Protein AF-A0A5C9F0E6-F1 (afdb_monomer)

pLDDT: mean 89.7, std 7.22, range [56.94,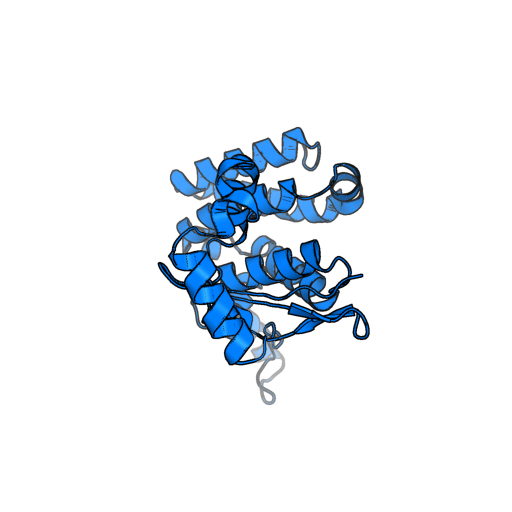 97.88]

Mean predicted aligned error: 5.98 Å

Solvent-accessible surface area (backbone atoms only — not comparable to full-atom values): 13551 Å² total; per-residue (Å²): 130,75,57,81,82,89,82,79,84,55,90,97,57,79,87,69,70,38,76,38,79,90,77,51,32,66,39,78,54,54,70,70,54,42,54,53,52,42,54,33,54,77,70,49,74,38,63,87,79,54,80,63,59,60,81,79,34,48,69,63,44,54,50,49,48,58,56,43,66,55,57,50,75,82,55,75,74,59,74,80,82,78,84,74,78,92,69,79,67,97,83,64,51,80,76,50,49,58,56,45,43,74,77,64,64,61,40,51,29,48,42,51,32,45,70,73,34,70,60,35,64,60,56,46,50,16,51,45,33,50,19,45,51,49,17,71,74,64,72,70,39,59,68,28,42,52,50,26,52,49,52,53,52,17,54,42,44,43,49,67,70,57,47,68,75,36,41,68,59,55,27,52,48,34,56,46,49,52,56,58,56,67,74,52,53,72,66,58,53,65,75,44,31,72,72,45,52,47,46,52,58,44,37,51,51,42,49,68,61,72,48,66,67,27,23,55,33,32,51,50,41,49,51,53,38,42,77,69,67,44,46,83,132

Radius of gyration: 21.9 Å; Cα contacts (8 Å, |Δi|>4): 218; chains: 1; bounding box: 54×45×59 Å

Foldseek 3Di:
DQDDDDDDADPLFDADWDQDPVVSYTDHDDPVVRVVVSVCVSVCVCVVVDDPCCVVCVPVVVLVCLLQVLADPVCSPDDQFDQDPDDDDPPDDPVVVVVCCVVVPDQLLRSLQCVRVVNDLSSLVNLLSSLLVCCLVVVPPVVSVVSNLSSLVSLLRQDLVNCLVCVVSLLSVLSNCLSSCVSDDLVVLVVPLVSCVSVVNSLVSQCVSPDPSSVVSSVVSVVSCVVSVSDDD

Secondary structure (DSSP, 8-state):
--B-----PPTT-----EEETTTTEEEPPPHHHHHHHHHHHHTTTTTTTS--HHHH-HHHHHHHHHHTTT--GGGGGPPPPPPPPP---TT--HHHHHHHHHHH---HHHIIIIIITTT-HHHHHHHHHHHHHHHHHHS--HHHHHHHHHHHHHHHT--HHHHHH-HHHHHHHHHHHHHHHHTS-HHHHHHTHHHHHHHHHHHHHHHHS--HHHHHHHHHHHHHHHHTT-S--

Structure (mmCIF, N/CA/C/O backbone):
data_AF-A0A5C9F0E6-F1
#
_entry.id   AF-A0A5C9F0E6-F1
#
loop_
_atom_site.group_PDB
_atom_site.id
_atom_site.type_symbol
_atom_site.label_atom_id
_atom_site.label_alt_id
_atom_site.label_comp_id
_atom_site.label_asym_id
_atom_site.label_entity_id
_atom_site.label_seq_id
_atom_site.pdbx_PDB_ins_code
_atom_site.Cartn_x
_atom_site.Cartn_y
_atom_site.Cartn_z
_atom_site.occupancy
_atom_site.B_iso_or_equiv
_atom_site.auth_seq_id
_atom_site.auth_comp_id
_atom_site.auth_asym_id
_atom_site.auth_atom_id
_atom_site.pdbx_PDB_model_num
ATOM 1 N N . MET A 1 1 ? -0.972 -10.963 22.713 1.00 56.94 1 MET A N 1
ATOM 2 C CA . MET A 1 1 ? -1.185 -9.970 21.637 1.00 56.94 1 MET A CA 1
ATOM 3 C C . MET A 1 1 ? -2.678 -9.978 21.403 1.00 56.94 1 MET A C 1
ATOM 5 O O . MET A 1 1 ? -3.195 -11.070 21.240 1.00 56.94 1 MET A O 1
ATOM 9 N N . ILE A 1 2 ? -3.358 -8.838 21.518 1.00 60.22 2 ILE A N 1
ATOM 10 C CA . ILE A 1 2 ? -4.811 -8.785 21.315 1.00 60.22 2 ILE A CA 1
ATOM 11 C C . ILE A 1 2 ? -5.064 -8.820 19.809 1.00 60.22 2 ILE A C 1
ATOM 13 O O . ILE A 1 2 ? -4.490 -8.005 19.083 1.00 60.22 2 ILE A O 1
ATOM 17 N N . GLU A 1 3 ? -5.872 -9.771 19.346 1.00 74.25 3 GLU A N 1
ATOM 18 C CA . GLU A 1 3 ? -6.297 -9.826 17.948 1.00 74.25 3 GLU A CA 1
ATOM 19 C C . GLU A 1 3 ? -7.220 -8.637 17.656 1.00 74.25 3 GLU A C 1
ATOM 21 O O . GLU A 1 3 ? -8.234 -8.425 18.323 1.00 74.25 3 GLU A O 1
ATOM 26 N N . GLY A 1 4 ? -6.814 -7.807 16.694 1.00 82.69 4 GLY A N 1
ATOM 27 C CA . GLY A 1 4 ? -7.622 -6.695 16.206 1.00 82.69 4 GLY A CA 1
ATOM 28 C C . GLY A 1 4 ? -8.661 -7.152 15.183 1.00 82.69 4 GLY A C 1
ATOM 29 O O . GLY A 1 4 ? -8.688 -8.307 14.767 1.00 82.69 4 GLY A O 1
ATOM 30 N N . PHE A 1 5 ? -9.487 -6.217 14.726 1.00 84.62 5 PHE A N 1
ATOM 31 C CA . PHE A 1 5 ? -10.424 -6.444 13.630 1.00 84.62 5 PHE A CA 1
ATOM 32 C C . PHE A 1 5 ? -10.314 -5.319 12.605 1.00 84.62 5 PHE A C 1
ATOM 34 O O . PHE A 1 5 ? -9.996 -4.175 12.935 1.00 84.62 5 PHE A O 1
ATOM 41 N N . TRP A 1 6 ? -10.587 -5.657 11.350 1.00 86.12 6 TRP A N 1
ATOM 42 C CA . TRP A 1 6 ? -10.750 -4.680 10.285 1.00 86.12 6 TRP A CA 1
ATOM 43 C C . TRP A 1 6 ? -12.203 -4.235 10.240 1.00 86.12 6 TRP A C 1
ATOM 45 O O . TRP A 1 6 ? -13.112 -5.055 10.361 1.00 86.12 6 TRP A O 1
ATOM 55 N N . CYS A 1 7 ? -12.431 -2.942 10.053 1.00 88.62 7 CYS A N 1
ATOM 56 C CA . CYS A 1 7 ? -13.774 -2.408 9.909 1.00 88.62 7 CYS A CA 1
ATOM 57 C C . CYS A 1 7 ? -13.807 -1.266 8.901 1.00 88.62 7 CYS A C 1
ATOM 59 O O . CYS A 1 7 ? -12.877 -0.462 8.821 1.00 88.62 7 CYS A O 1
ATOM 61 N N . TYR A 1 8 ? -14.922 -1.173 8.183 1.00 88.69 8 TYR A N 1
ATOM 62 C CA . TYR A 1 8 ? -15.257 -0.040 7.337 1.00 88.69 8 TYR A CA 1
ATOM 63 C C . TYR A 1 8 ? -16.505 0.633 7.909 1.00 88.69 8 TYR A C 1
ATOM 65 O O . TYR A 1 8 ? -17.573 0.027 7.959 1.00 88.69 8 TYR A O 1
ATOM 73 N N . LEU A 1 9 ? -16.365 1.870 8.388 1.00 87.81 9 LEU A N 1
ATOM 74 C CA . LEU A 1 9 ? -17.465 2.614 8.998 1.00 87.81 9 LEU A CA 1
ATOM 75 C C . LEU A 1 9 ? -18.108 3.537 7.959 1.00 87.81 9 LEU A C 1
ATOM 77 O O . LEU A 1 9 ? -17.471 4.472 7.473 1.00 87.81 9 LEU A O 1
ATOM 81 N N . LYS A 1 10 ? -19.382 3.298 7.639 1.00 88.50 10 LYS A N 1
ATOM 82 C CA . LYS A 1 10 ? -20.164 4.167 6.747 1.00 88.50 10 LYS A CA 1
ATOM 83 C C . LYS A 1 10 ? -20.576 5.453 7.478 1.00 88.50 10 LYS A C 1
ATOM 85 O O . LYS A 1 10 ? -20.729 5.429 8.706 1.00 88.50 10 LYS A O 1
ATOM 90 N N . PRO A 1 11 ? -20.801 6.572 6.767 1.00 86.69 11 PRO A N 1
ATOM 91 C CA . PRO A 1 11 ? -21.350 7.778 7.380 1.00 86.69 11 PRO A CA 1
ATOM 92 C C . PRO A 1 11 ? -22.630 7.470 8.167 1.00 86.69 11 PRO A C 1
ATOM 94 O O . PRO A 1 11 ? -23.481 6.718 7.696 1.00 86.69 11 PRO A O 1
ATOM 97 N N . SER A 1 12 ? -22.749 8.038 9.369 1.00 86.06 12 SER A N 1
ATOM 98 C CA . SER A 1 12 ? -23.892 7.836 10.275 1.00 86.06 12 SER A CA 1
ATOM 99 C C . SER A 1 12 ? -24.165 6.380 10.688 1.00 86.06 12 SER A C 1
ATOM 101 O O . SER A 1 12 ? -25.263 6.070 11.144 1.00 86.06 12 SER A O 1
ATOM 103 N N . SER A 1 13 ? -23.178 5.491 10.562 1.00 90.12 13 SER A N 1
ATOM 104 C CA . SER A 1 13 ? -23.230 4.138 11.123 1.00 90.12 13 SER A CA 1
ATOM 105 C C . SER A 1 13 ? -22.381 4.035 12.389 1.00 90.12 13 SER A C 1
ATOM 107 O O . SER A 1 13 ? -21.529 4.887 12.656 1.00 90.12 13 SER A O 1
ATOM 109 N N . VAL A 1 14 ? -22.623 2.991 13.178 1.00 91.81 14 VAL A N 1
ATOM 110 C CA . VAL A 1 14 ? -21.857 2.664 14.382 1.00 91.81 14 VAL A CA 1
ATOM 111 C C . VAL A 1 14 ? -21.461 1.197 14.292 1.00 91.81 14 VAL A C 1
ATOM 113 O O . VAL A 1 14 ? -22.267 0.367 13.888 1.00 91.81 14 VAL A O 1
ATOM 116 N N . ILE A 1 15 ? -20.219 0.889 14.659 1.00 93.06 15 ILE A N 1
ATOM 117 C CA . ILE A 1 15 ? -19.741 -0.485 14.815 1.00 93.06 15 ILE A CA 1
ATOM 118 C C . ILE A 1 15 ? -19.441 -0.680 16.292 1.00 93.06 15 ILE A C 1
ATOM 120 O O . ILE A 1 15 ? -18.619 0.037 16.864 1.00 93.06 15 ILE A O 1
ATOM 124 N N . ILE A 1 16 ? -20.117 -1.650 16.897 1.00 93.69 16 ILE A N 1
ATOM 125 C CA . ILE A 1 16 ? -19.920 -2.029 18.291 1.00 93.69 16 ILE A CA 1
ATOM 126 C C . ILE A 1 16 ? -19.183 -3.364 18.316 1.00 93.69 16 ILE A C 1
ATOM 128 O O . ILE A 1 16 ? -19.545 -4.297 17.607 1.00 93.69 16 ILE A O 1
ATOM 132 N N . LYS A 1 17 ? -18.136 -3.450 19.135 1.00 94.31 17 LYS A N 1
ATOM 133 C CA . LYS A 1 17 ? -17.427 -4.694 19.443 1.00 94.31 17 LYS A CA 1
ATOM 134 C C . LYS A 1 17 ? -17.274 -4.804 20.948 1.00 94.31 17 LYS A C 1
ATOM 136 O O . LYS A 1 17 ? -16.995 -3.806 21.613 1.00 94.31 17 LYS A O 1
ATOM 141 N N . VAL A 1 18 ? -17.436 -6.013 21.466 1.00 93.75 18 VAL A N 1
ATOM 142 C CA . VAL A 1 18 ? -17.250 -6.317 22.886 1.00 93.75 18 VAL A CA 1
ATOM 143 C C . VAL A 1 18 ? -15.946 -7.080 23.030 1.00 93.75 18 VAL A C 1
ATOM 145 O O . VAL A 1 18 ? -15.667 -7.990 22.254 1.00 93.75 18 VAL A O 1
ATOM 148 N N . TYR A 1 19 ? -15.114 -6.688 23.989 1.00 93.25 19 TYR A N 1
ATOM 149 C CA . TYR A 1 19 ? -13.913 -7.450 24.299 1.00 93.25 19 TYR A CA 1
ATOM 150 C C . TYR A 1 19 ? -14.295 -8.639 25.183 1.00 93.25 19 TYR A C 1
ATOM 152 O O . TYR A 1 19 ? -14.869 -8.445 26.253 1.00 93.25 19 TYR A O 1
ATOM 160 N N . ASN A 1 20 ? -14.013 -9.856 24.720 1.00 93.44 20 ASN A N 1
ATOM 161 C CA . ASN A 1 20 ? -14.166 -11.066 25.516 1.00 93.44 20 ASN A CA 1
ATOM 162 C C . ASN A 1 20 ? -12.861 -11.318 26.282 1.00 93.44 20 ASN A C 1
ATOM 164 O O . ASN A 1 20 ? -11.839 -11.647 25.675 1.00 93.44 20 ASN A O 1
ATOM 168 N N . ASP A 1 21 ? -12.905 -11.166 27.606 1.00 92.25 21 ASP A N 1
ATOM 169 C CA . ASP A 1 21 ? -11.740 -11.347 28.472 1.00 92.25 21 ASP A CA 1
ATOM 170 C C . ASP A 1 21 ? -11.225 -12.792 28.489 1.00 92.25 21 ASP A C 1
ATOM 172 O O . ASP A 1 21 ? -10.014 -12.984 28.559 1.00 92.25 21 ASP A O 1
ATOM 176 N N . GLU A 1 22 ? -12.102 -13.795 28.380 1.00 93.38 22 GLU A N 1
ATOM 177 C CA . GLU A 1 22 ? -11.720 -15.214 28.402 1.00 93.38 22 GLU A CA 1
ATOM 178 C C . GLU A 1 22 ? -11.033 -15.636 27.099 1.00 93.38 22 GLU A C 1
ATOM 180 O O . GLU A 1 22 ? -10.027 -16.344 27.111 1.00 93.38 22 GLU A O 1
ATOM 185 N N . GLU A 1 23 ? -11.557 -15.174 25.962 1.00 90.62 23 GLU A N 1
ATOM 186 C CA . GLU A 1 23 ? -11.017 -15.494 24.635 1.00 90.62 23 GLU A CA 1
ATOM 187 C C . GLU A 1 23 ? -9.919 -14.518 24.176 1.00 90.62 23 GLU A C 1
ATOM 189 O O . GLU A 1 23 ? -9.306 -14.729 23.130 1.00 90.62 23 GLU A O 1
ATOM 194 N N . HIS A 1 24 ? -9.681 -13.441 24.933 1.00 89.38 24 HIS A N 1
ATOM 195 C CA . HIS A 1 24 ? -8.737 -12.364 24.618 1.00 89.38 24 HIS A CA 1
ATOM 196 C C . HIS A 1 24 ? -8.897 -11.767 23.204 1.00 89.38 24 HIS A C 1
ATOM 198 O O . HIS A 1 24 ? -7.912 -11.411 22.545 1.00 89.38 24 HIS A O 1
ATOM 204 N N . LYS A 1 25 ? -10.143 -11.635 22.731 1.00 91.31 25 LYS A N 1
ATOM 205 C CA . LYS A 1 25 ? -10.467 -11.125 21.389 1.00 91.31 25 LYS A CA 1
ATOM 206 C C . LYS A 1 25 ? -11.717 -10.250 21.389 1.00 91.31 25 LYS A C 1
ATOM 208 O O . LYS A 1 25 ? -12.567 -10.344 22.272 1.00 91.31 25 LYS A O 1
ATOM 213 N N . PHE A 1 26 ? -11.845 -9.415 20.363 1.00 91.50 26 PHE A N 1
ATOM 214 C CA . PHE A 1 26 ? -13.078 -8.676 20.107 1.00 91.50 26 PHE A CA 1
ATOM 215 C C . PHE A 1 26 ? -14.110 -9.571 19.418 1.00 91.50 26 PHE A C 1
ATOM 217 O O . PHE A 1 26 ? -13.818 -10.181 18.391 1.00 91.50 26 PHE A O 1
ATOM 224 N N . ILE A 1 27 ? -15.324 -9.608 19.961 1.00 93.75 27 ILE A N 1
ATOM 225 C CA . ILE A 1 27 ? -16.467 -10.347 19.422 1.00 93.75 27 ILE A CA 1
ATOM 226 C C . ILE A 1 27 ? -17.606 -9.397 19.051 1.00 93.75 27 ILE A C 1
ATOM 228 O O . ILE A 1 27 ? -17.643 -8.235 19.478 1.00 93.75 27 ILE A O 1
ATOM 232 N N . ASP A 1 28 ? -18.529 -9.897 18.233 1.00 95.00 28 ASP A N 1
ATOM 233 C CA . ASP A 1 28 ? -19.778 -9.197 17.962 1.00 95.00 28 ASP A CA 1
ATOM 234 C C . ASP A 1 28 ? -20.650 -9.140 19.229 1.00 95.00 28 ASP A C 1
ATOM 236 O O . ASP A 1 28 ? -20.710 -10.118 19.982 1.00 95.00 28 ASP A O 1
ATOM 240 N N . PRO A 1 29 ? -21.293 -7.994 19.507 1.00 95.75 29 PRO A N 1
ATOM 241 C CA . PRO A 1 29 ? -22.221 -7.854 20.624 1.00 95.75 29 PRO A CA 1
ATOM 242 C C . PRO A 1 29 ? -23.470 -8.727 20.437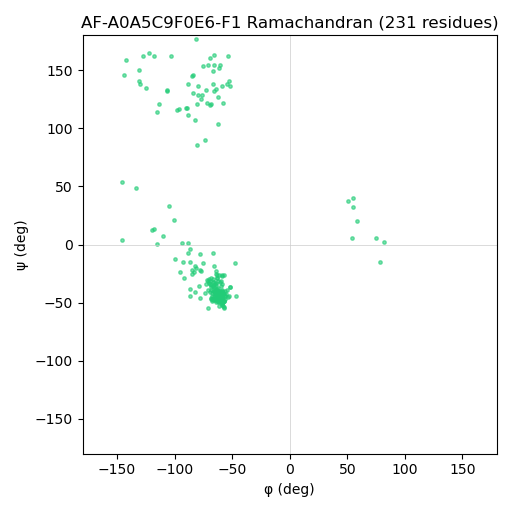 1.00 95.75 29 PRO A C 1
ATOM 244 O O . PRO A 1 29 ? -23.823 -9.128 19.330 1.00 95.75 29 PRO A O 1
ATOM 247 N N . THR A 1 30 ? -24.206 -8.957 21.527 1.00 96.81 30 THR A N 1
ATOM 248 C CA . THR A 1 30 ? -25.590 -9.437 21.410 1.00 96.81 30 THR A CA 1
ATOM 249 C C . THR A 1 30 ? -26.466 -8.362 20.746 1.00 96.81 30 THR A C 1
ATOM 251 O O . THR A 1 30 ? -26.164 -7.175 20.899 1.00 96.81 30 THR A O 1
ATOM 254 N N . PRO A 1 31 ? -27.582 -8.720 20.079 1.00 96.75 31 PRO A N 1
ATOM 255 C CA . PRO A 1 31 ? -28.454 -7.736 19.426 1.00 96.75 31 PRO A CA 1
ATOM 256 C C . PRO A 1 31 ? -28.940 -6.616 20.362 1.00 96.75 31 PRO A C 1
ATOM 258 O O . PRO A 1 31 ? -28.953 -5.448 19.988 1.00 96.75 31 PRO A O 1
ATOM 261 N N . GLU A 1 32 ? -29.272 -6.956 21.612 1.00 96.94 32 GLU A N 1
ATOM 262 C CA . GLU A 1 32 ? -29.686 -5.989 22.640 1.00 96.94 32 GLU A CA 1
ATOM 263 C C . GLU A 1 32 ? -28.557 -5.010 23.011 1.00 96.94 32 GLU A C 1
ATOM 265 O O . GLU A 1 32 ? -28.776 -3.801 23.154 1.00 96.94 32 GLU A O 1
ATOM 270 N N . THR A 1 33 ? -27.329 -5.524 23.127 1.00 95.62 33 THR A N 1
ATOM 271 C CA . THR A 1 33 ? -26.130 -4.719 23.393 1.00 95.62 33 THR A CA 1
ATOM 272 C C . THR A 1 33 ? -25.853 -3.782 22.218 1.00 95.62 33 THR A C 1
ATOM 274 O O . THR A 1 33 ? -25.643 -2.585 22.416 1.00 95.62 33 THR A O 1
ATOM 277 N N . GLU A 1 34 ? -25.888 -4.303 20.991 1.00 96.12 34 GLU A N 1
ATOM 278 C CA . GLU A 1 34 ? -25.679 -3.522 19.773 1.00 96.12 34 GLU A CA 1
ATOM 279 C C . GLU A 1 34 ? -26.688 -2.376 19.656 1.00 96.12 34 GLU A C 1
ATOM 281 O O . GLU A 1 34 ? -26.292 -1.224 19.465 1.00 96.12 34 GLU A O 1
ATOM 286 N N . GLU A 1 35 ? -27.981 -2.667 19.837 1.00 95.81 35 GLU A N 1
ATOM 287 C CA . GLU A 1 35 ? -29.053 -1.673 19.771 1.00 95.81 35 GLU A CA 1
ATOM 288 C C . GLU A 1 35 ? -28.860 -0.569 20.820 1.00 95.81 35 GLU A C 1
ATOM 290 O O . GLU A 1 35 ? -28.927 0.625 20.502 1.00 95.81 35 GLU A O 1
ATOM 295 N N . THR A 1 36 ? -28.581 -0.958 22.067 1.00 95.56 36 THR A N 1
ATOM 296 C CA . THR A 1 36 ? -28.394 -0.026 23.184 1.00 95.56 36 THR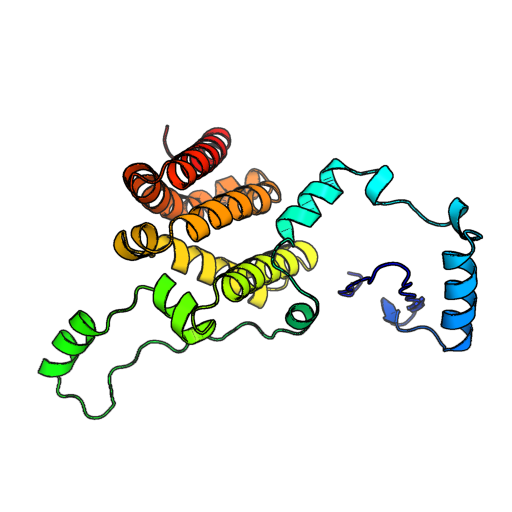 A CA 1
ATOM 297 C C . THR A 1 36 ? -27.218 0.913 22.928 1.00 95.56 36 THR A C 1
ATOM 299 O O . THR A 1 36 ? -27.380 2.138 22.957 1.00 95.56 36 THR A O 1
ATOM 302 N N . TYR A 1 37 ? -26.039 0.370 22.616 1.00 94.50 37 TYR A N 1
ATOM 303 C CA . TYR A 1 37 ? -24.844 1.188 22.402 1.00 94.50 37 TYR A CA 1
ATOM 304 C C . TYR A 1 37 ? -24.905 2.007 21.113 1.00 94.50 37 TYR A C 1
ATOM 306 O O . TYR A 1 37 ? -24.390 3.124 21.085 1.00 94.50 37 TYR A O 1
ATOM 314 N N . THR A 1 38 ? -25.604 1.531 20.082 1.00 94.25 38 THR A N 1
ATOM 315 C CA . THR A 1 38 ? -25.851 2.317 18.866 1.00 94.25 38 THR A CA 1
ATOM 316 C C . THR A 1 38 ? -26.680 3.558 19.175 1.00 94.25 38 THR A C 1
ATOM 318 O O . THR A 1 38 ? -26.288 4.667 18.807 1.00 94.25 38 THR A O 1
ATOM 321 N N . LYS A 1 39 ? -27.782 3.414 19.926 1.00 94.38 39 LYS A N 1
ATOM 322 C CA . LYS A 1 39 ? -28.596 4.559 20.370 1.00 94.38 39 LYS A CA 1
ATOM 323 C C . LYS A 1 39 ? -27.773 5.536 21.208 1.00 94.38 39 LYS A C 1
ATOM 325 O O . LYS A 1 39 ? -27.851 6.748 20.996 1.00 94.38 39 LYS A O 1
ATOM 330 N N . MET A 1 40 ? -26.955 5.037 22.135 1.00 94.00 40 MET A N 1
ATOM 331 C CA . MET A 1 40 ? -26.113 5.887 22.984 1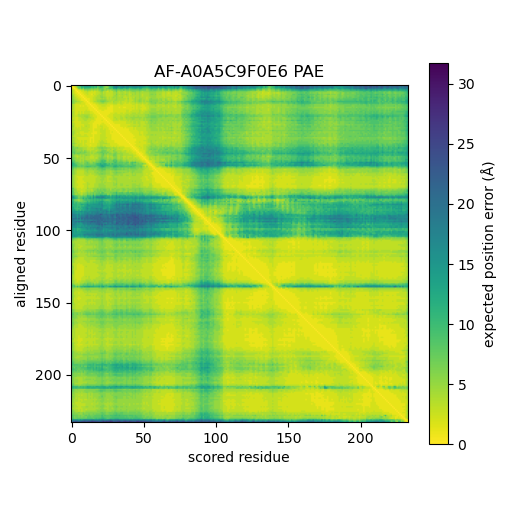.00 94.00 40 MET A CA 1
ATOM 332 C C . MET A 1 40 ? -25.023 6.628 22.194 1.00 94.00 40 MET A C 1
ATOM 334 O O . MET A 1 40 ? -24.770 7.805 22.458 1.00 94.00 40 MET A O 1
ATOM 338 N N . ALA A 1 41 ? -24.389 5.971 21.221 1.00 91.19 41 ALA A N 1
ATOM 339 C CA . ALA A 1 41 ? -23.376 6.583 20.368 1.00 91.19 41 ALA A CA 1
ATOM 340 C C . ALA A 1 41 ? -23.985 7.661 19.456 1.00 91.19 41 ALA A C 1
ATOM 342 O O . ALA A 1 41 ? -23.491 8.787 19.427 1.00 91.19 41 ALA A O 1
ATOM 343 N N . LEU A 1 42 ? -25.096 7.355 18.775 1.00 90.25 42 LEU A N 1
ATOM 344 C CA . LEU A 1 42 ? -25.756 8.281 17.844 1.00 90.25 42 LEU A CA 1
ATOM 345 C C . LEU A 1 42 ? -26.410 9.484 18.539 1.00 90.25 42 LEU A C 1
ATOM 347 O O . LEU A 1 42 ? -26.454 10.571 17.971 1.00 90.25 42 LEU A O 1
ATOM 351 N N . SER A 1 43 ? -26.891 9.316 19.773 1.00 92.94 43 SER A N 1
ATOM 352 C CA . SER A 1 43 ? -27.442 10.417 20.583 1.00 92.94 43 SER A CA 1
ATOM 353 C C . SER A 1 43 ? -26.374 11.315 21.219 1.00 92.94 43 SER A C 1
ATOM 355 O O . SER A 1 43 ? -26.708 12.335 21.819 1.00 92.94 43 SER A O 1
ATOM 357 N N . GLY A 1 44 ? -25.091 10.946 21.133 1.00 89.38 44 GLY A N 1
ATOM 358 C CA . GLY A 1 44 ? -23.997 11.663 21.789 1.00 89.38 44 GLY A CA 1
ATOM 359 C C . GLY A 1 44 ? -23.908 11.431 23.303 1.00 89.38 44 GLY A C 1
ATOM 360 O O . GLY A 1 44 ? -23.054 12.028 23.964 1.00 89.38 44 GLY A O 1
ATOM 361 N N . ALA A 1 45 ? -24.730 10.538 23.869 1.00 92.31 45 ALA A N 1
ATOM 362 C CA . ALA A 1 45 ? -24.682 10.180 25.288 1.00 92.31 45 ALA A CA 1
ATOM 363 C C . ALA A 1 45 ? -23.306 9.619 25.699 1.00 92.31 45 ALA A C 1
ATOM 365 O O . ALA A 1 45 ? -22.886 9.765 26.846 1.00 92.31 45 ALA A O 1
ATOM 366 N N . MET A 1 46 ? -22.564 9.037 24.750 1.00 90.00 46 MET A N 1
ATOM 367 C CA . MET A 1 46 ? -21.216 8.510 24.975 1.00 90.00 46 MET A CA 1
ATOM 368 C C . MET A 1 46 ? -20.084 9.530 24.766 1.00 90.00 46 MET A C 1
ATOM 370 O O . MET A 1 46 ? -18.926 9.172 24.955 1.00 90.00 46 MET A O 1
ATOM 374 N N . ASN A 1 47 ? -20.353 10.798 24.430 1.00 87.00 47 ASN A N 1
ATOM 375 C CA . ASN A 1 47 ? -19.305 11.767 24.054 1.00 87.00 47 ASN A CA 1
ATOM 376 C C . ASN A 1 47 ? -18.213 11.975 25.118 1.00 87.00 47 ASN A C 1
ATOM 378 O O . ASN A 1 47 ? -17.091 12.345 24.783 1.00 87.00 47 ASN A O 1
ATOM 382 N N . ARG A 1 48 ? -18.524 11.740 26.400 1.00 85.62 48 ARG A N 1
ATOM 383 C CA . ARG A 1 48 ? -17.544 11.809 27.501 1.00 85.62 48 ARG A CA 1
ATOM 384 C C . ARG A 1 48 ? -16.744 10.518 27.700 1.00 85.62 48 ARG A C 1
ATOM 386 O O . ARG A 1 48 ? -15.676 10.571 28.297 1.00 85.62 48 ARG A O 1
ATOM 393 N N . ALA A 1 49 ? -17.263 9.386 27.229 1.00 87.69 49 ALA A N 1
ATOM 394 C CA . ALA A 1 49 ? -16.631 8.071 27.328 1.00 87.69 49 ALA A CA 1
ATOM 395 C C . ALA A 1 49 ? -15.835 7.701 26.063 1.00 87.69 49 ALA A C 1
ATOM 397 O O . ALA A 1 49 ? -14.912 6.895 26.130 1.00 87.69 49 ALA A O 1
ATOM 398 N N . LEU A 1 50 ? -16.175 8.292 24.913 1.00 86.38 50 LEU A N 1
ATOM 399 C CA . LEU A 1 50 ? -15.493 8.055 23.644 1.00 86.38 50 LEU A CA 1
ATOM 400 C C . LEU A 1 50 ? -14.240 8.922 23.498 1.00 86.38 50 LEU A C 1
ATOM 402 O O . LEU A 1 50 ? -14.186 10.080 23.912 1.00 86.38 50 LEU A O 1
ATOM 406 N N . ILE A 1 51 ? -13.230 8.362 22.835 1.00 86.00 51 ILE A N 1
ATOM 407 C CA . ILE A 1 51 ? -12.010 9.078 22.469 1.00 86.00 51 ILE A CA 1
ATOM 408 C C . ILE A 1 51 ? -12.137 9.532 21.015 1.00 86.00 51 ILE A C 1
ATOM 410 O O . ILE A 1 51 ? -12.168 8.716 20.097 1.00 86.00 51 ILE A O 1
ATOM 414 N N . ALA A 1 52 ? -12.166 10.847 20.794 1.00 84.88 52 ALA A N 1
ATOM 415 C CA . ALA A 1 52 ? -12.162 11.424 19.454 1.00 84.88 52 ALA A CA 1
ATOM 416 C C . ALA A 1 52 ? -10.768 11.301 18.807 1.00 84.88 52 ALA A C 1
ATOM 418 O O . ALA A 1 52 ? -9.921 12.186 18.953 1.00 84.88 52 ALA A O 1
ATOM 419 N N . VAL A 1 53 ? -10.530 10.197 18.093 1.00 80.38 53 VAL A N 1
ATOM 420 C CA . VAL A 1 53 ? -9.232 9.872 17.467 1.00 80.38 53 VAL A CA 1
ATOM 421 C C . VAL A 1 53 ? -8.773 10.973 16.501 1.00 80.38 53 VAL A C 1
ATOM 423 O O . VAL A 1 53 ? -7.659 11.478 16.635 1.00 80.38 53 VAL A O 1
ATOM 426 N N . MET A 1 54 ? -9.656 11.416 15.599 1.00 77.62 54 MET A N 1
ATOM 427 C CA . MET A 1 54 ? -9.320 12.406 14.563 1.00 77.62 54 MET A CA 1
ATOM 428 C C . MET A 1 54 ? -8.944 13.779 15.140 1.00 77.62 54 MET A C 1
ATOM 430 O O . MET A 1 54 ? -8.082 14.455 14.594 1.00 77.62 54 MET A O 1
ATOM 434 N N . GLN A 1 55 ? -9.571 14.193 16.247 1.00 78.06 55 GLN A N 1
ATOM 435 C CA . GLN A 1 55 ? -9.328 15.508 16.860 1.00 78.06 55 GLN A CA 1
ATOM 436 C C . GLN A 1 55 ? -8.047 15.535 17.690 1.00 78.06 55 GLN A C 1
ATOM 438 O O . GLN A 1 55 ? -7.354 16.546 17.738 1.00 78.06 55 GLN A O 1
ATOM 443 N N . ARG A 1 56 ? -7.735 14.427 18.368 1.00 77.75 56 ARG A N 1
ATOM 444 C CA . ARG A 1 56 ? -6.549 14.340 19.228 1.00 77.75 56 ARG A CA 1
ATOM 445 C C . ARG A 1 56 ? -5.278 14.044 18.446 1.00 77.75 56 ARG A C 1
ATOM 447 O O . ARG A 1 56 ? -4.192 14.271 18.968 1.00 77.75 56 ARG A O 1
ATOM 454 N N . ASN A 1 57 ? -5.404 13.511 17.231 1.00 85.94 57 ASN A N 1
ATOM 455 C CA . ASN A 1 57 ? -4.262 13.022 16.478 1.00 85.94 57 ASN A CA 1
ATOM 456 C C . ASN A 1 57 ? -4.407 13.240 14.969 1.00 85.94 57 ASN A C 1
ATOM 458 O O . ASN A 1 57 ? -4.301 12.308 14.167 1.00 85.94 57 ASN A O 1
ATOM 462 N N . THR A 1 58 ? -4.663 14.491 14.580 1.00 87.81 58 THR A N 1
ATOM 463 C CA . THR A 1 58 ? -4.900 14.887 13.185 1.00 87.81 58 THR A CA 1
ATOM 464 C C . THR A 1 58 ? -3.786 14.410 12.257 1.00 87.81 58 THR A C 1
ATOM 466 O O . THR A 1 58 ? -4.066 13.838 11.209 1.00 87.81 58 THR A O 1
ATOM 469 N N . THR A 1 59 ? -2.519 14.567 12.652 1.00 89.81 59 THR A N 1
ATOM 470 C CA . THR A 1 59 ? -1.373 14.152 11.830 1.00 89.81 59 THR A CA 1
ATOM 471 C C . THR A 1 59 ? -1.340 12.642 11.604 1.00 89.81 59 THR A C 1
ATOM 473 O O . THR A 1 59 ? -1.211 12.212 10.461 1.00 89.81 59 THR A O 1
ATOM 476 N N . GLN A 1 60 ? -1.504 11.825 12.652 1.00 88.88 60 GLN A N 1
ATOM 477 C CA . GLN A 1 60 ? -1.536 10.364 12.490 1.00 88.88 60 GLN A CA 1
ATOM 478 C C . GLN A 1 60 ? -2.770 9.904 11.714 1.00 88.88 60 GLN A C 1
ATOM 480 O O . GLN A 1 60 ? -2.695 8.943 10.958 1.00 88.88 60 GLN A O 1
ATOM 485 N N . SER A 1 61 ? -3.887 10.614 11.853 1.00 89.31 61 SER A N 1
ATOM 486 C CA . SER A 1 61 ? -5.115 10.320 11.117 1.00 89.31 61 SER A CA 1
ATOM 487 C C . SER A 1 61 ? -4.965 10.592 9.619 1.00 89.31 61 SER A C 1
ATOM 489 O O . SER A 1 61 ? -5.344 9.759 8.801 1.00 89.31 61 SER A O 1
ATOM 491 N N . LEU A 1 62 ? -4.355 11.723 9.250 1.00 91.56 62 LEU A N 1
ATOM 492 C CA . LEU A 1 62 ? -4.024 12.040 7.857 1.00 91.56 62 LEU A CA 1
ATOM 493 C C . LEU A 1 62 ? -3.015 11.042 7.285 1.00 91.56 62 LEU A C 1
ATOM 495 O O . LEU A 1 62 ? -3.146 10.614 6.142 1.00 91.56 62 LEU A O 1
ATOM 499 N N . HIS A 1 63 ? -2.028 10.646 8.085 1.00 92.50 63 HIS A N 1
ATOM 500 C CA . HIS A 1 63 ? -1.065 9.622 7.700 1.00 92.50 63 HIS A CA 1
ATOM 501 C C . HIS A 1 63 ? -1.753 8.275 7.433 1.00 92.50 63 HIS A C 1
ATOM 503 O O . HIS A 1 63 ? -1.568 7.678 6.375 1.00 92.50 63 HIS A O 1
ATOM 509 N N . TRP A 1 64 ? -2.637 7.840 8.335 1.00 92.88 64 TRP A N 1
ATOM 510 C CA . TRP A 1 64 ? -3.441 6.631 8.159 1.00 92.88 64 TRP A CA 1
ATOM 511 C C . TRP A 1 64 ? -4.323 6.690 6.909 1.00 92.88 64 TRP A C 1
ATOM 513 O O . TRP A 1 64 ? -4.385 5.723 6.149 1.00 92.88 64 TRP A O 1
ATOM 523 N N . GLN A 1 65 ? -4.961 7.835 6.651 1.00 93.56 65 GLN A N 1
ATOM 524 C CA . GLN A 1 65 ? -5.769 8.045 5.451 1.00 93.56 65 GLN A CA 1
ATOM 525 C C . GLN A 1 65 ? -4.945 7.852 4.173 1.00 93.56 65 GLN A C 1
ATOM 527 O O . GLN A 1 65 ? -5.429 7.252 3.217 1.00 93.56 65 GLN A O 1
ATOM 532 N N . LYS A 1 66 ? -3.695 8.322 4.149 1.00 95.50 66 LYS A N 1
ATOM 533 C CA . LYS A 1 66 ? -2.802 8.113 3.004 1.00 95.50 66 LYS A CA 1
ATOM 534 C C . LYS A 1 66 ? -2.330 6.666 2.880 1.00 95.50 66 LYS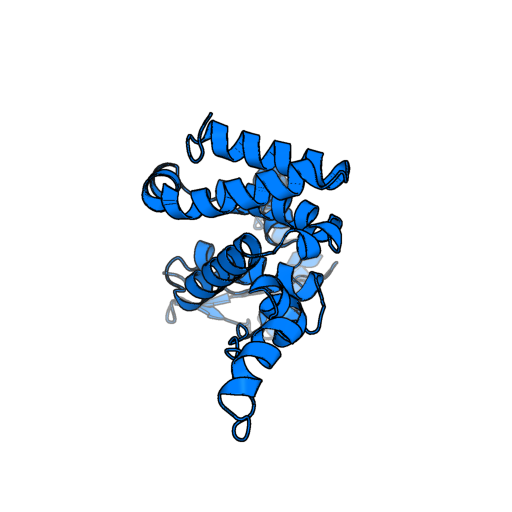 A C 1
ATOM 536 O O . LYS A 1 66 ? -2.289 6.156 1.767 1.00 95.50 66 LYS A O 1
ATOM 541 N N . LEU A 1 67 ? -2.027 5.994 3.994 1.00 95.81 67 LEU A N 1
ATOM 542 C CA . LEU A 1 67 ? -1.637 4.576 4.013 1.00 95.81 67 LEU A CA 1
ATOM 543 C C . LEU A 1 67 ? -2.745 3.630 3.535 1.00 95.81 67 LEU A C 1
ATOM 545 O O . LEU A 1 67 ? -2.450 2.509 3.130 1.00 95.81 67 LEU A O 1
ATOM 549 N N . THR A 1 68 ? -4.003 4.067 3.602 1.00 95.44 68 THR A N 1
ATOM 550 C CA . THR A 1 68 ? -5.192 3.255 3.299 1.00 95.44 68 THR A CA 1
ATOM 551 C C . THR A 1 68 ? -6.032 3.818 2.149 1.00 95.44 68 THR A C 1
ATOM 553 O O . THR A 1 68 ? -7.154 3.370 1.919 1.00 95.44 68 THR A O 1
ATOM 556 N N . SER A 1 69 ? -5.505 4.791 1.400 1.00 95.94 69 SER A N 1
ATOM 557 C CA . SER A 1 69 ? -6.252 5.584 0.413 1.00 95.94 69 SER A CA 1
ATOM 558 C C . SER A 1 69 ? -6.851 4.778 -0.745 1.00 95.94 69 SER A C 1
ATOM 560 O O . SER A 1 69 ? -7.880 5.182 -1.300 1.00 95.94 69 SER A O 1
ATOM 562 N N . PHE A 1 70 ? -6.264 3.632 -1.091 1.00 96.12 70 PHE A N 1
ATOM 563 C CA . PHE A 1 70 ? -6.758 2.722 -2.127 1.00 96.12 70 PHE A CA 1
ATOM 564 C C . PHE A 1 70 ? -7.539 1.534 -1.570 1.00 96.12 70 PHE A C 1
ATOM 566 O O . PHE A 1 70 ? -8.239 0.884 -2.336 1.00 96.12 70 PHE A O 1
ATOM 573 N N . ILE A 1 71 ? -7.495 1.292 -0.257 1.00 94.50 71 ILE A N 1
ATOM 574 C CA . ILE A 1 71 ? -8.227 0.192 0.372 1.00 94.50 71 ILE A CA 1
ATOM 575 C C . ILE A 1 71 ? -9.728 0.527 0.407 1.00 94.50 71 ILE A C 1
ATOM 577 O O . ILE A 1 71 ? -10.147 1.633 0.767 1.00 94.50 71 ILE A O 1
ATOM 581 N N . ARG A 1 72 ? -10.549 -0.436 -0.001 1.00 91.00 72 ARG A N 1
ATOM 582 C CA . ARG A 1 72 ? -12.015 -0.402 -0.038 1.00 91.00 72 ARG A CA 1
ATOM 583 C C . ARG A 1 72 ? -12.594 -1.548 0.789 1.00 91.00 72 ARG A C 1
ATOM 585 O O . ARG A 1 72 ? -11.880 -2.479 1.160 1.00 91.00 72 ARG A O 1
ATOM 592 N N . GLU A 1 73 ? -13.885 -1.466 1.096 1.00 88.88 73 GLU A N 1
ATOM 593 C CA . GLU A 1 73 ? -14.591 -2.441 1.941 1.00 88.88 73 GLU A CA 1
ATOM 594 C C . GLU A 1 73 ? -14.454 -3.867 1.386 1.00 88.88 73 GLU A C 1
ATOM 596 O O . GLU A 1 73 ? -14.099 -4.795 2.113 1.00 88.88 73 GLU A O 1
ATOM 601 N N . GLU A 1 74 ? -14.612 -4.025 0.072 1.00 87.62 74 GLU A N 1
ATOM 602 C CA . GLU A 1 74 ? -14.558 -5.312 -0.629 1.00 87.62 74 GLU A CA 1
ATOM 603 C C . GLU A 1 74 ? -13.176 -5.971 -0.507 1.00 87.62 74 GLU A C 1
ATOM 605 O O . GLU A 1 74 ? -13.037 -7.195 -0.538 1.00 87.62 74 GLU A O 1
ATOM 610 N N . GLN A 1 75 ? -12.144 -5.151 -0.318 1.00 84.62 75 GLN A N 1
ATOM 611 C CA . GLN A 1 75 ? -10.748 -5.561 -0.302 1.00 84.62 75 GLN A CA 1
ATOM 612 C C . GLN A 1 75 ? -10.282 -6.026 1.079 1.00 84.62 75 GLN A C 1
ATOM 614 O O . GLN A 1 75 ? -9.266 -6.709 1.177 1.00 84.62 75 GLN A O 1
ATOM 619 N N . LEU A 1 76 ? -11.025 -5.736 2.152 1.00 80.06 76 LEU A N 1
ATOM 620 C CA . LEU A 1 76 ? -10.668 -6.189 3.504 1.00 80.06 76 LEU A CA 1
ATOM 621 C C . LEU A 1 76 ? -10.671 -7.722 3.621 1.00 80.06 76 LEU A C 1
ATOM 623 O O . LEU A 1 76 ? -9.891 -8.290 4.388 1.00 80.06 76 LEU A O 1
ATOM 627 N N . SER A 1 77 ? -11.506 -8.381 2.814 1.00 72.88 77 SER A N 1
ATOM 628 C CA . SER A 1 77 ? -11.618 -9.840 2.729 1.00 72.88 77 SER A CA 1
ATOM 629 C C . SER A 1 77 ? -10.634 -10.495 1.750 1.00 72.88 77 SER A C 1
ATOM 631 O O . SER A 1 77 ? -10.594 -11.722 1.663 1.00 72.88 77 SER A O 1
ATOM 633 N N . LEU A 1 78 ? -9.831 -9.710 1.015 1.00 70.19 78 LEU A N 1
ATOM 634 C CA . LEU A 1 78 ? -8.952 -10.255 -0.017 1.00 70.19 78 LEU A CA 1
ATOM 635 C C . LEU A 1 78 ? -7.911 -11.210 0.573 1.00 70.19 78 LEU A C 1
ATOM 637 O O . LEU A 1 78 ? -7.127 -10.867 1.469 1.00 70.19 78 LEU A O 1
ATOM 641 N N . ILE A 1 79 ? -7.882 -12.400 -0.022 1.00 75.50 79 ILE A N 1
ATOM 642 C CA . ILE A 1 79 ? -6.732 -13.296 -0.015 1.00 75.50 79 ILE A CA 1
ATOM 643 C C . ILE A 1 79 ? -5.734 -12.710 -1.015 1.00 75.50 79 ILE A C 1
ATOM 645 O O . ILE A 1 79 ? -6.111 -12.411 -2.147 1.00 75.50 79 ILE A O 1
ATOM 649 N N . PHE A 1 80 ? -4.480 -12.532 -0.597 1.00 84.12 80 PHE A N 1
ATOM 650 C CA . PHE A 1 80 ? -3.429 -12.032 -1.482 1.00 84.12 80 PHE A CA 1
ATOM 651 C C . PHE A 1 80 ? -3.317 -12.886 -2.743 1.00 84.12 80 PHE A C 1
ATOM 653 O O . PHE A 1 80 ? -3.364 -14.122 -2.676 1.00 84.12 80 PHE A O 1
ATOM 660 N N . TYR A 1 81 ? -3.147 -12.229 -3.887 1.00 79.00 81 TYR A N 1
ATOM 661 C CA . TYR A 1 81 ? -2.987 -12.927 -5.150 1.00 79.00 81 TYR A CA 1
ATOM 662 C C . TYR A 1 81 ? -1.694 -13.743 -5.125 1.00 79.00 81 TYR A C 1
ATOM 664 O O . TYR A 1 81 ? -0.627 -13.269 -4.727 1.00 79.00 81 TYR A O 1
ATOM 672 N N . LYS A 1 82 ? -1.790 -14.999 -5.568 1.00 78.62 82 LYS A N 1
ATOM 673 C CA . LYS A 1 82 ? -0.620 -15.825 -5.863 1.00 78.62 82 LYS A CA 1
ATOM 674 C C . LYS A 1 82 ? -0.256 -15.597 -7.317 1.00 78.62 82 LYS A C 1
ATOM 676 O O . LYS A 1 82 ? -1.048 -15.912 -8.203 1.00 78.62 82 LYS A O 1
ATOM 681 N N . GLU A 1 83 ? 0.936 -15.071 -7.560 1.00 69.62 83 GLU A N 1
ATOM 682 C CA . GLU A 1 83 ? 1.424 -14.958 -8.927 1.00 69.62 83 GLU A CA 1
ATOM 683 C C . GLU A 1 83 ? 1.646 -16.336 -9.530 1.00 69.62 83 GLU A C 1
ATOM 685 O O . GLU A 1 83 ? 2.260 -17.223 -8.929 1.00 69.62 83 GLU A O 1
ATOM 690 N N . THR A 1 84 ? 1.130 -16.502 -10.742 1.00 70.38 84 THR A N 1
ATOM 691 C CA . THR A 1 84 ? 1.424 -17.677 -11.548 1.00 70.38 84 THR A CA 1
ATOM 692 C C . THR A 1 84 ? 2.666 -17.343 -12.362 1.00 70.38 84 THR A C 1
ATOM 694 O O . THR A 1 84 ? 2.620 -16.394 -13.143 1.00 70.38 84 THR A O 1
ATOM 697 N N . PRO A 1 85 ? 3.790 -18.060 -12.183 1.00 73.25 85 PRO A N 1
ATOM 698 C CA . PRO A 1 85 ? 4.977 -17.795 -12.977 1.00 73.25 85 PRO A CA 1
ATOM 699 C C . PRO A 1 85 ? 4.642 -17.974 -14.455 1.00 73.25 85 PRO A C 1
ATOM 701 O O . PRO A 1 85 ? 3.991 -18.952 -14.831 1.00 73.25 85 PRO A O 1
ATOM 704 N N . MET A 1 86 ? 5.114 -17.043 -15.280 1.00 75.31 86 MET A N 1
ATOM 705 C CA . MET A 1 86 ? 5.017 -17.156 -16.726 1.00 75.31 86 MET A CA 1
ATOM 706 C C . MET A 1 86 ? 5.712 -18.453 -17.170 1.00 75.31 86 MET A C 1
ATOM 708 O O . MET A 1 86 ? 6.881 -18.679 -16.852 1.00 75.31 86 MET A O 1
ATOM 712 N N . ARG A 1 87 ? 4.970 -19.340 -17.842 1.00 77.69 87 ARG A N 1
ATOM 713 C CA . ARG A 1 87 ? 5.474 -20.615 -18.365 1.00 77.69 87 ARG A CA 1
ATOM 714 C C . ARG A 1 87 ? 5.183 -20.690 -19.860 1.00 77.69 87 ARG A C 1
ATOM 716 O O . ARG A 1 87 ? 4.051 -20.383 -20.238 1.00 77.69 87 ARG A O 1
ATOM 723 N N . PRO A 1 88 ? 6.155 -21.109 -20.686 1.00 80.00 88 PRO A N 1
ATOM 724 C CA . PRO A 1 88 ? 5.893 -21.345 -22.095 1.00 80.00 88 PRO A CA 1
ATOM 725 C C . PRO A 1 88 ? 4.839 -22.456 -22.256 1.00 80.00 88 PRO A C 1
ATOM 727 O O . PRO A 1 88 ? 4.725 -23.329 -21.382 1.00 80.00 88 PRO A O 1
ATOM 730 N N . PRO A 1 89 ? 4.057 -22.447 -23.350 1.00 84.38 89 PRO A N 1
ATOM 731 C CA . PRO A 1 89 ? 3.127 -23.524 -23.662 1.00 84.38 89 PRO A CA 1
ATOM 732 C C . PRO A 1 89 ? 3.826 -24.896 -23.663 1.00 84.38 89 PRO A C 1
ATOM 734 O O . PRO A 1 89 ? 4.941 -25.014 -24.171 1.00 84.38 89 PRO A O 1
ATOM 737 N N . PRO A 1 90 ? 3.181 -25.960 -23.148 1.00 82.38 90 PRO A N 1
ATOM 738 C CA . PRO A 1 90 ? 3.824 -27.261 -22.919 1.00 82.38 90 PRO A CA 1
ATOM 739 C C . PRO A 1 90 ? 4.252 -28.005 -24.196 1.00 82.38 90 PRO A C 1
ATOM 741 O O . PRO A 1 90 ? 4.902 -29.042 -24.101 1.00 82.38 90 PRO A O 1
ATOM 744 N N . HIS A 1 91 ? 3.882 -27.504 -25.376 1.00 88.31 91 HIS A N 1
ATOM 745 C CA . HIS A 1 91 ? 4.161 -28.118 -26.678 1.00 88.31 91 HIS A CA 1
ATOM 746 C C . HIS A 1 91 ? 5.032 -27.241 -27.591 1.00 88.31 91 HIS A C 1
ATOM 748 O O . HIS A 1 91 ? 5.105 -27.505 -28.785 1.00 88.31 91 HIS A O 1
ATOM 754 N N . MET A 1 92 ? 5.658 -26.197 -27.043 1.00 88.06 92 MET A N 1
ATOM 755 C CA . MET A 1 92 ? 6.531 -25.286 -27.785 1.00 88.06 92 MET A CA 1
ATOM 756 C C . MET A 1 92 ? 7.927 -25.899 -27.979 1.00 88.06 92 MET A C 1
ATOM 758 O O . MET A 1 92 ? 8.474 -26.494 -27.044 1.00 88.06 92 MET A O 1
ATOM 762 N N . LEU A 1 93 ? 8.498 -25.774 -29.180 1.00 90.50 93 LEU A N 1
ATOM 763 C CA . LEU A 1 93 ? 9.852 -26.248 -29.484 1.00 90.50 93 LEU A CA 1
ATOM 764 C C . LEU A 1 93 ? 10.905 -25.377 -28.789 1.00 90.50 93 LEU A C 1
ATOM 766 O O . LEU A 1 93 ? 10.667 -24.206 -28.505 1.00 90.50 93 LEU A O 1
ATOM 770 N N . SER A 1 94 ? 12.094 -25.927 -28.522 1.00 83.56 94 SER A N 1
ATOM 771 C CA . SER A 1 94 ? 13.151 -25.192 -27.811 1.00 83.56 94 SER A CA 1
ATOM 772 C C . SER A 1 94 ? 13.574 -23.899 -28.513 1.00 83.56 94 SER A C 1
ATOM 774 O O . SER A 1 94 ? 13.854 -22.928 -27.816 1.00 83.56 94 SER A O 1
ATOM 776 N N . GLU A 1 95 ? 13.570 -23.856 -29.851 1.00 84.88 95 GLU A N 1
ATOM 777 C CA . GLU A 1 95 ? 13.880 -22.628 -30.599 1.00 84.88 95 GLU A CA 1
ATOM 778 C C . GLU A 1 95 ? 12.759 -21.573 -30.498 1.00 84.88 95 GLU A C 1
ATOM 780 O O . GLU A 1 95 ? 13.032 -20.377 -30.474 1.00 84.88 95 GLU A O 1
ATOM 785 N N . GLU A 1 96 ? 11.501 -22.002 -30.363 1.00 86.38 96 GLU A N 1
ATOM 786 C CA . GLU A 1 96 ? 10.331 -21.117 -30.243 1.00 86.38 96 GLU A CA 1
ATOM 787 C C . GLU A 1 96 ? 10.197 -20.511 -28.837 1.00 86.38 96 GLU A C 1
ATOM 789 O O . GLU A 1 96 ? 9.573 -19.465 -28.667 1.00 86.38 96 GLU A O 1
ATOM 794 N N . ILE A 1 97 ? 10.786 -21.146 -27.815 1.00 83.12 97 ILE A N 1
ATOM 795 C CA . ILE A 1 97 ? 10.743 -20.655 -26.430 1.00 83.12 97 ILE A CA 1
ATOM 796 C C . ILE A 1 97 ? 11.450 -19.301 -26.307 1.00 83.12 97 ILE A C 1
ATOM 798 O O . ILE A 1 97 ? 10.958 -18.425 -25.596 1.00 83.12 97 ILE A O 1
ATOM 802 N N . GLU A 1 98 ? 12.589 -19.114 -26.978 1.00 80.88 98 GLU A N 1
ATOM 803 C CA . GLU A 1 98 ? 13.345 -17.858 -26.924 1.00 80.88 98 GLU A CA 1
ATOM 804 C C . GLU A 1 98 ? 12.570 -16.715 -27.592 1.00 80.88 98 GLU A C 1
ATOM 806 O O . GLU A 1 98 ? 12.386 -15.655 -26.990 1.00 80.88 98 GLU A O 1
ATOM 811 N N . GLU A 1 99 ? 12.018 -16.959 -28.782 1.00 82.19 99 GLU A N 1
ATOM 812 C CA . GLU A 1 99 ? 11.175 -15.995 -29.495 1.00 82.19 99 GLU A CA 1
ATOM 813 C C . GLU A 1 99 ? 9.884 -15.681 -28.721 1.00 82.19 99 GLU A C 1
ATOM 815 O O . GLU A 1 99 ? 9.463 -14.523 -28.630 1.00 82.19 99 GLU A O 1
ATOM 820 N N . TRP A 1 100 ? 9.282 -16.684 -28.077 1.00 82.12 100 TRP A N 1
ATOM 821 C CA . TRP A 1 100 ? 8.124 -16.488 -27.210 1.00 82.12 100 TRP A CA 1
ATOM 822 C C . TRP A 1 100 ? 8.456 -15.636 -25.990 1.00 82.12 100 TRP A C 1
ATOM 824 O O . TRP A 1 100 ? 7.681 -14.740 -25.651 1.00 82.12 100 TRP A O 1
ATOM 834 N N . TYR A 1 101 ? 9.610 -15.863 -25.351 1.00 79.25 101 TYR A N 1
ATOM 835 C CA . TYR A 1 101 ? 10.062 -14.983 -24.283 1.00 79.25 101 TYR A CA 1
ATOM 836 C C . TYR A 1 101 ? 10.215 -13.566 -24.814 1.00 79.25 101 TYR A C 1
ATOM 838 O O . TYR A 1 101 ? 9.598 -12.686 -24.249 1.00 79.25 101 TYR A O 1
ATOM 846 N N . ILE A 1 102 ? 10.914 -13.327 -25.921 1.00 77.06 102 ILE A N 1
ATOM 847 C CA . ILE A 1 102 ? 11.115 -11.966 -26.450 1.00 77.06 102 ILE A CA 1
ATOM 848 C C . ILE A 1 102 ? 9.786 -11.253 -26.756 1.00 77.06 102 ILE A C 1
ATOM 850 O O . ILE A 1 102 ? 9.629 -10.074 -26.448 1.00 77.06 102 ILE A O 1
ATOM 854 N N . THR A 1 103 ? 8.818 -11.959 -27.340 1.00 77.75 103 THR A N 1
ATOM 855 C CA . THR A 1 103 ? 7.546 -11.369 -27.798 1.00 77.75 103 THR A CA 1
ATOM 856 C C . THR A 1 103 ? 6.485 -11.262 -26.707 1.00 77.75 103 THR A C 1
ATOM 858 O O . THR A 1 103 ? 5.596 -10.416 -26.789 1.00 77.75 103 THR A O 1
ATOM 861 N N . THR A 1 104 ? 6.571 -12.110 -25.682 1.00 77.44 104 THR A N 1
ATOM 862 C CA . THR A 1 104 ? 5.563 -12.227 -24.619 1.00 77.44 104 THR A CA 1
ATOM 863 C C . THR A 1 104 ? 6.117 -11.806 -23.255 1.00 77.44 104 THR A C 1
ATOM 865 O O . THR A 1 104 ? 5.382 -11.862 -22.267 1.00 77.44 104 THR A O 1
ATOM 868 N N . HIS A 1 105 ? 7.391 -11.387 -23.157 1.00 76.00 105 HIS A N 1
ATOM 869 C CA . HIS A 1 105 ? 7.992 -11.006 -21.878 1.00 76.00 105 HIS A CA 1
ATOM 870 C C . HIS A 1 105 ? 7.264 -9.809 -21.288 1.00 76.00 105 HIS A C 1
ATOM 872 O O . HIS A 1 105 ? 7.475 -8.665 -21.677 1.00 76.00 105 HIS A O 1
ATOM 878 N N . LYS A 1 106 ? 6.440 -10.090 -20.286 1.00 82.69 106 LYS A N 1
ATOM 879 C CA . LYS A 1 106 ? 5.941 -9.085 -19.366 1.00 82.69 106 LYS A CA 1
ATOM 880 C C . LYS A 1 106 ? 6.983 -8.888 -18.282 1.00 82.69 106 LYS A C 1
ATOM 882 O O . LYS A 1 106 ? 7.411 -9.862 -17.651 1.00 82.69 106 LYS A O 1
ATOM 887 N N . SER A 1 107 ? 7.331 -7.639 -18.013 1.00 88.31 107 SER A N 1
ATOM 888 C CA . SER A 1 107 ? 8.043 -7.272 -16.794 1.00 88.31 107 SER A CA 1
ATOM 889 C C . SER A 1 107 ? 7.292 -7.781 -15.555 1.00 88.31 107 SER A C 1
ATOM 891 O O . SER A 1 107 ? 6.100 -8.108 -15.599 1.00 88.31 107 SER A O 1
ATOM 893 N N . ARG A 1 108 ? 7.968 -7.851 -14.404 1.00 89.38 108 ARG A N 1
ATOM 894 C CA . ARG A 1 108 ? 7.304 -8.268 -13.155 1.00 89.38 108 ARG A CA 1
ATOM 895 C C . ARG A 1 108 ? 6.153 -7.335 -12.788 1.00 89.38 108 ARG A C 1
ATOM 897 O O . ARG A 1 108 ? 5.120 -7.807 -12.320 1.00 89.38 108 ARG A O 1
ATOM 904 N N . PHE A 1 109 ? 6.307 -6.042 -13.060 1.00 92.94 109 PHE A N 1
ATOM 905 C CA . PHE A 1 109 ? 5.233 -5.068 -12.928 1.00 92.94 109 PHE A CA 1
ATOM 906 C C . PHE A 1 109 ? 4.031 -5.410 -13.818 1.00 92.94 109 PHE A C 1
ATOM 908 O O . PHE A 1 109 ? 2.905 -5.452 -13.332 1.00 92.94 109 PHE A O 1
ATOM 915 N N . GLU A 1 110 ? 4.254 -5.705 -15.098 1.00 91.81 110 GLU A N 1
ATOM 916 C CA . GLU A 1 110 ? 3.176 -6.024 -16.041 1.00 91.81 110 GLU A CA 1
ATOM 917 C C . GLU A 1 110 ? 2.467 -7.336 -15.694 1.00 91.81 110 GLU A C 1
ATOM 919 O O . GLU A 1 110 ? 1.247 -7.417 -15.817 1.00 91.81 110 GLU A O 1
ATOM 924 N N . GLN A 1 111 ? 3.189 -8.343 -15.196 1.00 90.19 111 GLN A N 1
ATOM 925 C CA . GLN A 1 111 ? 2.578 -9.569 -14.664 1.00 90.19 111 GLN A CA 1
ATOM 926 C C . GLN A 1 111 ? 1.695 -9.257 -13.447 1.00 90.19 111 GLN A C 1
ATOM 928 O O . GLN A 1 111 ? 0.540 -9.687 -13.377 1.00 90.19 111 GLN A O 1
ATOM 933 N N . ALA A 1 112 ? 2.198 -8.459 -12.500 1.00 92.12 112 ALA A N 1
ATOM 934 C CA . ALA A 1 112 ? 1.418 -8.052 -11.337 1.00 92.12 112 ALA A CA 1
ATOM 935 C C . ALA A 1 112 ? 0.165 -7.262 -11.754 1.00 92.12 112 ALA A C 1
ATOM 937 O O . ALA A 1 112 ? -0.933 -7.553 -11.278 1.00 92.12 112 ALA A O 1
ATOM 938 N N . LEU A 1 113 ? 0.295 -6.305 -12.673 1.00 93.19 113 LEU A N 1
ATOM 939 C CA . LEU A 1 113 ? -0.805 -5.453 -13.115 1.00 93.19 113 LEU A CA 1
ATOM 940 C C . LEU A 1 113 ? -1.834 -6.215 -13.959 1.00 93.19 113 LEU A C 1
ATOM 942 O O . LEU A 1 113 ? -3.024 -6.196 -13.647 1.00 93.19 113 LEU A O 1
ATOM 946 N N . PHE A 1 114 ? -1.407 -6.885 -15.026 1.00 90.81 114 PHE A N 1
ATOM 947 C CA . PHE A 1 114 ? -2.326 -7.465 -16.003 1.00 90.81 114 PHE A CA 1
ATOM 948 C C . PHE A 1 114 ? -2.799 -8.864 -15.625 1.00 90.81 114 PHE A C 1
ATOM 950 O O . PHE A 1 114 ? -3.981 -9.155 -15.797 1.00 90.81 114 PHE A O 1
ATOM 957 N N . ASP A 1 115 ? -1.934 -9.708 -15.064 1.00 88.75 115 ASP A N 1
ATOM 958 C CA . ASP A 1 115 ? -2.297 -11.105 -14.808 1.00 88.75 115 ASP A CA 1
ATOM 959 C C . ASP A 1 115 ? -2.991 -11.252 -13.450 1.00 88.75 115 ASP A C 1
ATOM 961 O O . ASP A 1 115 ? -4.035 -11.897 -13.353 1.00 88.75 115 ASP A O 1
ATOM 965 N N . SER A 1 116 ? -2.459 -10.605 -12.405 1.00 88.06 116 SER A N 1
ATOM 966 C CA . SER A 1 116 ? -3.058 -10.679 -11.060 1.00 88.06 116 SER A CA 1
ATOM 967 C C . SER A 1 116 ? -4.217 -9.694 -10.880 1.00 88.06 116 SER A C 1
ATOM 969 O O . SER A 1 116 ? -5.248 -10.052 -10.314 1.00 88.06 116 SER A O 1
ATOM 971 N N . HIS A 1 117 ? -4.083 -8.469 -11.399 1.00 91.44 117 HIS A N 1
ATOM 972 C CA . HIS A 1 117 ? -5.049 -7.385 -11.164 1.00 91.44 117 HIS A CA 1
ATOM 973 C C . HIS A 1 117 ? -5.884 -7.006 -12.388 1.00 91.44 117 HIS A C 1
ATOM 975 O O . HIS A 1 117 ? -6.649 -6.042 -12.327 1.00 91.44 117 HIS A O 1
ATOM 981 N N . LYS A 1 118 ? -5.781 -7.759 -13.492 1.00 91.44 118 LYS A N 1
ATOM 982 C CA . LYS A 1 118 ? -6.586 -7.564 -14.713 1.00 91.44 118 LYS A CA 1
ATOM 983 C C . LYS A 1 118 ? -6.499 -6.138 -15.278 1.00 91.44 118 LYS A C 1
ATOM 985 O O . LYS A 1 118 ? -7.470 -5.624 -15.825 1.00 91.44 118 LYS A O 1
ATOM 990 N N . GLY A 1 119 ? -5.350 -5.486 -15.106 1.00 91.44 119 GLY A N 1
ATOM 991 C CA . GLY A 1 119 ? -5.101 -4.111 -15.540 1.00 91.44 119 GLY A CA 1
ATOM 992 C C . GLY A 1 119 ? -5.614 -3.026 -14.588 1.00 91.44 119 GLY A C 1
ATOM 993 O O . GLY A 1 119 ? -5.472 -1.847 -14.898 1.00 91.44 119 GLY A O 1
ATOM 994 N N . SER A 1 120 ? -6.201 -3.374 -13.435 1.00 93.94 120 SER A N 1
ATOM 995 C CA . SER A 1 120 ? -6.696 -2.383 -12.472 1.00 93.94 120 SER A CA 1
ATOM 996 C C . SER A 1 120 ? -5.570 -1.858 -11.584 1.00 93.94 120 SER A C 1
ATOM 998 O O . SER A 1 120 ? -5.117 -2.528 -10.652 1.00 93.94 120 SER A O 1
ATOM 1000 N N . ILE A 1 121 ? -5.175 -0.612 -11.842 1.00 94.38 121 ILE A N 1
ATOM 1001 C CA . ILE A 1 121 ? -4.198 0.129 -11.039 1.00 94.38 121 ILE A CA 1
ATOM 1002 C C . ILE A 1 121 ? -4.681 0.273 -9.591 1.00 94.38 121 ILE A C 1
ATOM 1004 O O . ILE A 1 121 ? -3.916 0.049 -8.654 1.00 94.38 121 ILE A O 1
ATOM 1008 N N . GLU A 1 122 ? -5.956 0.607 -9.393 1.00 94.31 122 GLU A N 1
ATOM 1009 C CA . GLU A 1 122 ? -6.541 0.776 -8.064 1.00 94.31 122 GLU A CA 1
ATOM 1010 C C . GLU A 1 122 ? -6.482 -0.522 -7.261 1.00 94.31 122 GLU A C 1
ATOM 1012 O O . GLU A 1 122 ? -6.172 -0.491 -6.073 1.00 94.31 122 GLU A O 1
ATOM 1017 N N . SER A 1 123 ? -6.738 -1.663 -7.907 1.00 93.50 123 SER A N 1
ATOM 1018 C CA . SER A 1 123 ? -6.667 -2.970 -7.249 1.00 93.50 123 SER A CA 1
ATOM 1019 C C . SER A 1 123 ? -5.233 -3.324 -6.854 1.00 93.50 123 SER A C 1
ATOM 1021 O O . SER A 1 123 ? -5.017 -3.794 -5.740 1.00 93.50 123 SER A O 1
ATOM 1023 N N . LEU A 1 124 ? -4.256 -3.051 -7.727 1.00 95.56 124 LEU A N 1
ATOM 1024 C CA . LEU A 1 124 ? -2.833 -3.279 -7.454 1.00 95.56 124 LEU A CA 1
ATOM 1025 C C . LEU A 1 124 ? -2.327 -2.415 -6.289 1.00 95.56 124 LEU A C 1
ATOM 1027 O O . LEU A 1 124 ? -1.681 -2.920 -5.370 1.00 95.56 124 LEU A O 1
ATOM 1031 N N . LEU A 1 125 ? -2.655 -1.118 -6.290 1.00 96.88 125 LEU A N 1
ATOM 1032 C CA . LEU A 1 125 ? -2.285 -0.203 -5.205 1.00 96.88 125 LEU A CA 1
ATOM 1033 C C . LEU A 1 125 ? -2.985 -0.553 -3.889 1.00 96.88 125 LEU A C 1
ATOM 1035 O O . LEU A 1 125 ? -2.374 -0.454 -2.823 1.00 96.88 125 LEU A O 1
ATOM 1039 N N . ALA A 1 126 ? -4.239 -0.998 -3.951 1.00 95.81 126 ALA A N 1
ATOM 1040 C CA . ALA A 1 126 ? -4.963 -1.453 -2.776 1.00 95.81 126 ALA A CA 1
ATOM 1041 C C . ALA A 1 126 ? -4.348 -2.714 -2.166 1.00 95.81 126 ALA A C 1
ATOM 1043 O O . ALA A 1 126 ? -4.180 -2.764 -0.949 1.00 95.81 126 ALA A O 1
ATOM 1044 N N . GLU A 1 127 ? -3.974 -3.711 -2.978 1.00 95.88 127 GLU A N 1
ATOM 1045 C CA . GLU A 1 127 ? -3.287 -4.904 -2.473 1.00 95.88 127 GLU A CA 1
ATOM 1046 C C . GLU A 1 127 ? -1.939 -4.524 -1.851 1.00 95.88 127 GLU A C 1
ATOM 1048 O O . GLU A 1 127 ? -1.623 -4.970 -0.746 1.00 95.88 127 GLU A O 1
ATOM 1053 N N . PHE A 1 128 ? -1.178 -3.647 -2.511 1.00 97.50 128 PHE A N 1
ATOM 1054 C CA . PHE A 1 128 ? 0.105 -3.171 -2.008 1.00 97.50 128 PHE A CA 1
ATOM 1055 C C . PHE A 1 128 ? -0.015 -2.480 -0.640 1.00 97.50 128 PHE A C 1
ATOM 1057 O O . PHE A 1 128 ? 0.735 -2.795 0.289 1.00 97.50 128 PHE A O 1
ATOM 1064 N N . GLN A 1 129 ? -0.985 -1.575 -0.481 1.00 97.06 129 GLN A N 1
ATOM 1065 C CA . GLN A 1 129 ? -1.271 -0.922 0.798 1.00 97.06 129 GLN A CA 1
ATOM 1066 C C . GLN A 1 129 ? 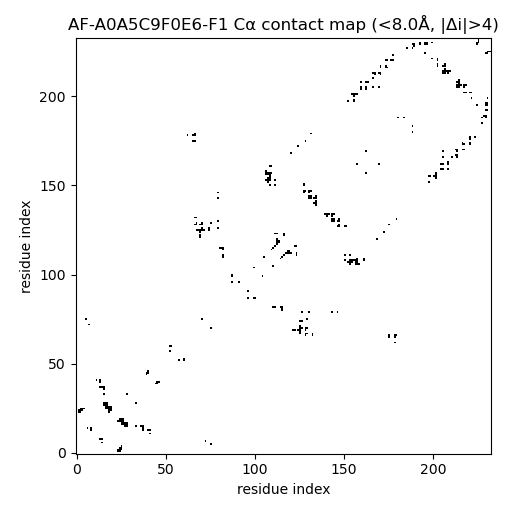-1.791 -1.908 1.847 1.00 97.06 129 GLN A C 1
ATOM 1068 O O . GLN A 1 129 ? -1.324 -1.895 2.984 1.00 97.06 129 GLN A O 1
ATOM 1073 N N . LEU A 1 130 ? -2.721 -2.795 1.486 1.00 95.12 130 LEU A N 1
ATOM 1074 C CA . LEU A 1 130 ? -3.291 -3.770 2.413 1.00 95.12 130 LEU A CA 1
ATOM 1075 C C . LEU A 1 130 ? -2.223 -4.729 2.948 1.00 95.12 130 LEU A C 1
ATOM 1077 O O . LEU A 1 130 ? -2.201 -5.004 4.147 1.00 95.12 130 LEU A O 1
ATOM 1081 N N . ALA A 1 131 ? -1.322 -5.204 2.083 1.00 95.44 131 ALA A N 1
ATOM 1082 C CA . ALA A 1 131 ? -0.195 -6.047 2.466 1.00 95.44 131 ALA A CA 1
ATOM 1083 C C . ALA A 1 131 ? 0.723 -5.331 3.464 1.00 95.44 131 ALA A C 1
ATOM 1085 O O . ALA A 1 131 ? 1.032 -5.873 4.526 1.00 95.44 131 ALA A O 1
ATOM 1086 N N . PHE A 1 132 ? 1.075 -4.075 3.182 1.00 95.81 132 PHE A N 1
ATOM 1087 C CA . PHE A 1 132 ? 1.867 -3.266 4.102 1.00 95.81 132 PHE A CA 1
ATOM 1088 C C . PHE A 1 132 ? 1.186 -3.097 5.467 1.00 95.81 132 PHE A C 1
ATOM 1090 O O . PHE A 1 132 ? 1.798 -3.341 6.508 1.00 95.81 132 PHE A O 1
ATOM 1097 N N . VAL A 1 133 ? -0.089 -2.696 5.477 1.00 94.25 133 VAL A N 1
ATOM 1098 C CA . VAL A 1 133 ? -0.798 -2.387 6.722 1.00 94.25 133 VAL A CA 1
ATOM 1099 C C . VAL A 1 133 ? -1.049 -3.653 7.548 1.00 94.25 133 VAL A C 1
ATOM 1101 O O . VAL A 1 133 ? -0.840 -3.634 8.762 1.00 94.25 133 VAL A O 1
ATOM 1104 N N . LYS A 1 134 ? -1.422 -4.779 6.921 1.00 91.56 134 LYS A N 1
ATOM 1105 C CA . LYS A 1 134 ? -1.538 -6.075 7.616 1.00 91.56 134 LYS A CA 1
ATOM 1106 C C . LYS A 1 134 ? -0.222 -6.445 8.293 1.00 91.56 134 LYS A C 1
ATOM 1108 O O . LYS A 1 134 ? -0.215 -6.767 9.481 1.00 91.56 134 LYS A O 1
ATOM 1113 N N . TRP A 1 135 ? 0.894 -6.313 7.581 1.00 92.12 135 TRP A N 1
ATOM 1114 C CA . TRP A 1 135 ? 2.203 -6.603 8.148 1.00 92.12 135 TRP A CA 1
ATOM 1115 C C . TRP A 1 135 ? 2.577 -5.664 9.307 1.00 92.12 135 TRP A C 1
ATOM 1117 O O . TRP A 1 135 ? 2.957 -6.151 10.375 1.00 92.12 135 TRP A O 1
ATOM 1127 N N . ILE A 1 136 ? 2.442 -4.341 9.152 1.00 91.06 136 ILE A N 1
ATOM 1128 C CA . ILE A 1 136 ? 2.889 -3.385 10.182 1.00 91.06 136 ILE A CA 1
ATOM 1129 C C . ILE A 1 136 ? 2.042 -3.460 11.462 1.00 91.06 136 ILE A C 1
ATOM 1131 O O . ILE A 1 136 ? 2.578 -3.309 12.564 1.00 91.06 136 ILE A O 1
ATOM 1135 N N . VAL A 1 137 ? 0.736 -3.727 11.333 1.00 87.81 137 VAL A N 1
ATOM 1136 C CA . VAL A 1 137 ? -0.196 -3.821 12.467 1.00 87.81 137 VAL A CA 1
ATOM 1137 C C . VAL A 1 137 ? -0.046 -5.159 13.191 1.00 87.81 137 VAL A C 1
ATOM 1139 O O . VAL A 1 137 ? 0.057 -5.175 14.417 1.00 87.81 137 VAL A O 1
ATOM 1142 N N . LEU A 1 138 ? 0.024 -6.278 12.459 1.00 81.88 138 LEU A N 1
ATOM 1143 C CA . LEU A 1 138 ? 0.108 -7.618 13.057 1.00 81.88 138 LEU A CA 1
ATOM 1144 C C . LEU A 1 138 ? 1.538 -8.001 13.477 1.00 81.88 138 LEU A C 1
ATOM 1146 O O . LEU A 1 138 ? 1.721 -8.912 14.283 1.00 81.88 138 LEU A O 1
ATOM 1150 N N . LYS A 1 139 ? 2.566 -7.320 12.945 1.00 77.38 139 LYS A N 1
ATOM 1151 C CA . LYS A 1 139 ? 4.011 -7.498 13.224 1.00 77.38 139 LYS A CA 1
ATOM 1152 C C . LYS A 1 139 ? 4.567 -8.922 13.047 1.00 77.38 139 LYS A C 1
ATOM 1154 O O . LYS A 1 139 ? 5.725 -9.162 13.382 1.00 77.38 139 LYS A O 1
ATOM 1159 N N . LYS A 1 140 ? 3.758 -9.859 12.548 1.00 75.50 140 LYS A N 1
ATOM 1160 C CA . LYS A 1 140 ? 4.073 -11.287 12.369 1.00 75.50 140 LYS A CA 1
ATOM 1161 C C . LYS A 1 140 ? 3.409 -11.910 11.139 1.00 75.50 140 LYS A C 1
ATOM 1163 O O . LYS A 1 140 ? 3.509 -13.114 10.942 1.00 75.50 140 LYS A O 1
ATOM 1168 N N . ASP A 1 141 ? 2.712 -11.116 10.330 1.00 88.62 141 ASP A N 1
ATOM 1169 C CA . ASP A 1 141 ? 2.102 -11.617 9.101 1.00 88.62 141 ASP A CA 1
ATOM 1170 C C . ASP A 1 141 ? 3.173 -11.702 8.002 1.00 88.62 141 ASP A C 1
ATOM 1172 O O . ASP A 1 141 ? 3.400 -10.757 7.244 1.00 88.62 141 ASP A O 1
ATOM 1176 N N . GLU A 1 142 ? 3.892 -12.827 7.978 1.00 91.06 142 GLU A N 1
ATOM 1177 C CA . GLU A 1 142 ? 4.936 -13.106 6.984 1.00 91.06 142 GLU A CA 1
ATOM 1178 C C . GLU A 1 142 ? 4.369 -13.169 5.565 1.00 91.06 142 GLU A C 1
ATOM 1180 O O . GLU A 1 142 ? 5.046 -12.781 4.616 1.00 91.06 142 GLU A O 1
ATOM 1185 N N . ILE A 1 143 ? 3.119 -13.611 5.406 1.00 91.44 143 ILE A N 1
ATOM 1186 C CA . ILE A 1 143 ? 2.456 -13.663 4.101 1.00 91.44 143 ILE A CA 1
ATOM 1187 C C . ILE A 1 143 ? 2.262 -12.237 3.581 1.00 91.44 143 ILE A C 1
ATOM 1189 O O . ILE A 1 143 ? 2.616 -11.947 2.438 1.00 91.44 143 ILE A O 1
ATOM 1193 N N . ALA A 1 144 ? 1.760 -11.334 4.427 1.00 92.69 144 ALA A N 1
ATOM 1194 C CA . ALA A 1 144 ? 1.596 -9.929 4.082 1.00 92.69 144 ALA A CA 1
ATOM 1195 C C . ALA A 1 144 ? 2.939 -9.237 3.809 1.00 92.69 144 ALA A C 1
ATOM 1197 O O . ALA A 1 144 ? 3.054 -8.513 2.821 1.00 92.69 144 ALA A O 1
ATOM 1198 N N . PHE A 1 145 ? 3.972 -9.503 4.619 1.00 93.00 145 PHE A N 1
ATOM 1199 C CA . PHE A 1 145 ? 5.319 -8.982 4.369 1.00 93.00 145 PHE A CA 1
ATOM 1200 C C . PHE A 1 145 ? 5.858 -9.441 3.014 1.00 93.00 145 PHE A C 1
ATOM 1202 O O . PHE A 1 145 ? 6.262 -8.612 2.201 1.00 93.00 145 PHE A O 1
ATOM 1209 N N . ASN A 1 146 ? 5.820 -10.749 2.752 1.00 93.00 146 ASN A N 1
ATOM 1210 C CA . ASN A 1 146 ? 6.313 -11.326 1.508 1.00 93.00 146 ASN A CA 1
ATOM 1211 C C . ASN A 1 146 ? 5.546 -10.776 0.306 1.00 93.00 146 ASN A C 1
ATOM 1213 O O . ASN A 1 146 ? 6.164 -10.467 -0.708 1.00 93.00 146 ASN A O 1
ATOM 1217 N N . ARG A 1 147 ? 4.221 -10.593 0.413 1.00 94.56 147 ARG A N 1
ATOM 1218 C CA . ARG A 1 147 ? 3.429 -10.011 -0.678 1.00 94.56 147 ARG A CA 1
ATOM 1219 C C . ARG A 1 147 ? 3.760 -8.540 -0.909 1.00 94.56 147 ARG A C 1
ATOM 1221 O O . ARG A 1 147 ? 3.965 -8.153 -2.055 1.00 94.56 147 ARG A O 1
ATOM 1228 N N . TRP A 1 148 ? 3.840 -7.737 0.150 1.00 95.88 148 TRP A N 1
ATOM 1229 C CA . TRP A 1 148 ? 4.235 -6.330 0.053 1.00 95.88 148 TRP A CA 1
ATOM 1230 C C . TRP A 1 148 ? 5.613 -6.188 -0.599 1.00 95.88 148 TRP A C 1
ATOM 1232 O O . TRP A 1 148 ? 5.778 -5.432 -1.553 1.00 95.88 148 TRP A O 1
ATOM 1242 N N . PHE A 1 149 ? 6.580 -6.968 -0.121 1.00 93.69 149 PHE A N 1
ATOM 1243 C CA . PHE A 1 149 ? 7.946 -6.972 -0.626 1.00 93.69 149 PHE A CA 1
ATOM 1244 C C . PHE A 1 149 ? 8.007 -7.424 -2.085 1.00 93.69 149 PHE A C 1
ATOM 1246 O O . PHE A 1 149 ? 8.668 -6.800 -2.905 1.00 93.69 149 PHE A O 1
ATOM 1253 N N . HIS A 1 150 ? 7.270 -8.475 -2.433 1.00 93.25 150 HIS A N 1
ATOM 1254 C CA . HIS A 1 150 ? 7.169 -8.962 -3.801 1.00 93.25 150 HIS A CA 1
ATOM 1255 C C . HIS A 1 150 ? 6.629 -7.893 -4.761 1.00 93.25 150 HIS A C 1
ATOM 1257 O O . HIS A 1 150 ? 7.229 -7.650 -5.805 1.00 93.25 150 HIS A O 1
ATOM 1263 N N . LEU A 1 151 ? 5.535 -7.216 -4.397 1.00 95.81 151 LEU A N 1
ATOM 1264 C CA . LEU A 1 151 ? 4.967 -6.127 -5.199 1.00 95.81 151 LEU A CA 1
ATOM 1265 C C . LEU A 1 151 ? 5.940 -4.948 -5.325 1.00 95.81 151 LEU A C 1
ATOM 1267 O O . LEU A 1 151 ? 6.103 -4.398 -6.410 1.00 95.81 151 LEU A O 1
ATOM 1271 N N . LEU A 1 152 ? 6.644 -4.613 -4.244 1.00 95.81 152 LEU A N 1
ATOM 1272 C CA . LEU A 1 152 ? 7.690 -3.596 -4.255 1.00 95.81 152 LEU A CA 1
ATOM 1273 C C . LEU A 1 152 ? 8.802 -3.939 -5.263 1.00 95.81 152 LEU A C 1
ATOM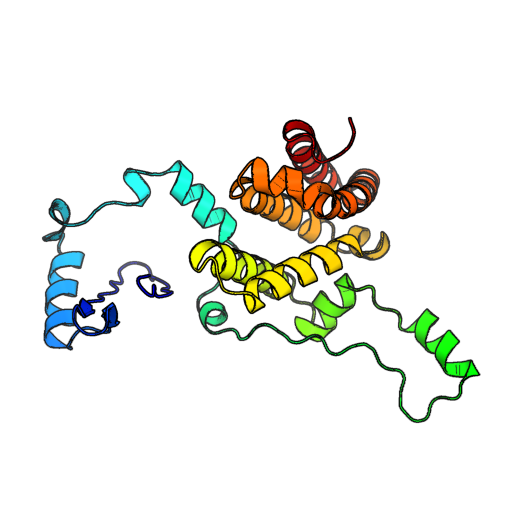 1275 O O . LEU A 1 152 ? 9.177 -3.100 -6.077 1.00 95.81 152 LEU A O 1
ATOM 1279 N N . PHE A 1 153 ? 9.269 -5.191 -5.275 1.00 92.94 153 PHE A N 1
ATOM 1280 C CA . PHE A 1 153 ? 10.224 -5.674 -6.276 1.00 92.94 153 PHE A CA 1
ATOM 1281 C C . PHE A 1 153 ? 9.655 -5.662 -7.691 1.00 92.94 153 PHE A C 1
ATOM 1283 O O . PHE A 1 153 ? 10.381 -5.333 -8.628 1.00 92.94 153 PHE A O 1
ATOM 1290 N N . ALA A 1 154 ? 8.377 -6.000 -7.869 1.00 93.88 154 ALA A N 1
ATOM 1291 C CA . ALA A 1 154 ? 7.732 -5.913 -9.171 1.00 93.88 154 ALA A CA 1
ATOM 1292 C C . ALA A 1 154 ? 7.792 -4.480 -9.719 1.00 93.88 154 ALA A C 1
ATOM 1294 O O . ALA A 1 154 ? 8.128 -4.311 -10.888 1.00 93.88 154 ALA A O 1
ATOM 1295 N N . PHE A 1 155 ? 7.574 -3.465 -8.875 1.00 95.44 155 PHE A N 1
ATOM 1296 C CA . PHE A 1 155 ? 7.693 -2.056 -9.265 1.00 95.44 155 PHE A CA 1
ATOM 1297 C C . PHE A 1 155 ? 9.121 -1.659 -9.643 1.00 95.44 155 PHE A C 1
ATOM 1299 O O . PHE A 1 155 ? 9.299 -0.956 -10.628 1.00 95.44 155 PHE A O 1
ATOM 1306 N N . TYR A 1 156 ? 10.141 -2.148 -8.929 1.00 92.31 156 TYR A N 1
ATOM 1307 C CA . TYR A 1 156 ? 11.546 -1.857 -9.271 1.00 92.31 156 TYR A CA 1
ATOM 1308 C C . TYR A 1 156 ? 11.962 -2.426 -10.621 1.00 92.31 156 TYR A C 1
ATOM 1310 O O . TYR A 1 156 ? 12.911 -1.953 -11.229 1.00 92.31 156 TYR A O 1
ATOM 1318 N N . ASN A 1 157 ? 11.276 -3.481 -11.049 1.00 89.38 157 ASN A N 1
ATOM 1319 C CA . ASN A 1 157 ? 11.494 -4.132 -12.329 1.00 89.38 157 ASN A CA 1
ATOM 1320 C C . ASN A 1 157 ? 10.442 -3.691 -13.354 1.00 89.38 157 ASN A C 1
ATOM 1322 O O . ASN A 1 157 ? 10.188 -4.420 -14.311 1.00 89.38 157 ASN A O 1
ATOM 1326 N N . ALA A 1 158 ? 9.793 -2.542 -13.146 1.00 91.12 158 ALA A N 1
ATOM 1327 C CA . ALA A 1 158 ? 9.068 -1.875 -14.212 1.00 91.12 158 ALA A CA 1
ATOM 1328 C C . ALA A 1 158 ? 10.095 -1.342 -15.214 1.00 91.12 158 ALA A C 1
ATOM 1330 O O . ALA A 1 158 ? 10.965 -0.564 -14.841 1.00 91.12 158 ALA A O 1
ATOM 1331 N N . GLY A 1 159 ? 10.021 -1.782 -16.470 1.00 89.06 159 GLY A N 1
ATOM 1332 C CA . GLY A 1 159 ? 10.857 -1.199 -17.519 1.00 89.06 159 GLY A CA 1
ATOM 1333 C C . GLY A 1 159 ? 10.422 0.233 -17.839 1.00 89.06 159 GLY A C 1
ATOM 1334 O O . GLY A 1 159 ? 9.271 0.600 -17.582 1.00 89.06 159 GLY A O 1
ATOM 1335 N N . GLU A 1 160 ? 11.307 1.011 -18.469 1.00 91.06 160 GLU A N 1
ATOM 1336 C CA . GLU A 1 160 ? 11.043 2.392 -18.913 1.00 91.06 160 GLU A CA 1
ATOM 1337 C C . GLU A 1 160 ? 9.696 2.519 -19.642 1.00 91.06 160 GLU A C 1
ATOM 1339 O O . GLU A 1 160 ? 8.878 3.370 -19.306 1.00 91.06 160 GLU A O 1
ATOM 1344 N N . HIS A 1 161 ? 9.389 1.584 -20.550 1.00 91.00 161 HIS A N 1
ATOM 1345 C CA . HIS A 1 161 ? 8.117 1.561 -21.275 1.00 91.00 161 HIS A CA 1
ATOM 1346 C C . HIS A 1 161 ? 6.884 1.526 -20.355 1.00 91.00 161 HIS A C 1
ATOM 1348 O O . HIS A 1 161 ? 5.874 2.187 -20.619 1.00 91.00 161 HIS A O 1
ATOM 1354 N N . SER A 1 162 ? 6.944 0.757 -19.266 1.00 93.00 162 SER A N 1
ATOM 1355 C CA . SER A 1 162 ? 5.849 0.679 -18.302 1.00 93.00 162 SER A CA 1
ATOM 1356 C C . SER A 1 162 ? 5.686 1.994 -17.537 1.00 93.00 162 SER A C 1
ATOM 1358 O O . SER A 1 162 ? 4.548 2.392 -17.267 1.00 93.00 162 SER A O 1
ATOM 1360 N N . ILE A 1 163 ? 6.798 2.669 -17.219 1.00 94.75 163 ILE A N 1
ATOM 1361 C CA . ILE A 1 163 ? 6.831 3.985 -16.562 1.00 94.75 163 ILE A CA 1
ATOM 1362 C C . ILE A 1 163 ? 6.250 5.057 -17.490 1.00 94.75 163 ILE A C 1
ATOM 1364 O O . ILE A 1 163 ? 5.332 5.777 -17.090 1.00 94.75 163 ILE A O 1
ATOM 1368 N N . ASP A 1 164 ? 6.691 5.080 -18.748 1.00 94.19 164 ASP A N 1
ATOM 1369 C CA . ASP A 1 164 ? 6.189 5.939 -19.829 1.00 94.19 164 ASP A CA 1
ATOM 1370 C C . ASP A 1 164 ? 4.689 5.792 -20.045 1.00 94.19 164 ASP A C 1
ATOM 1372 O O . ASP A 1 164 ? 3.969 6.782 -20.188 1.00 94.19 164 ASP A O 1
ATOM 1376 N N . SER A 1 165 ? 4.201 4.556 -20.014 1.00 93.12 165 SER A N 1
ATOM 1377 C CA . SER A 1 165 ? 2.791 4.262 -20.253 1.00 93.12 165 SER A CA 1
ATOM 1378 C C . SER A 1 165 ? 1.902 4.566 -19.042 1.00 93.12 165 SER A C 1
ATOM 1380 O O . SER A 1 165 ? 0.697 4.760 -19.203 1.00 93.12 165 SER A O 1
ATOM 1382 N N . ASN A 1 166 ? 2.460 4.625 -17.825 1.00 95.00 166 ASN A N 1
ATOM 1383 C CA . ASN A 1 166 ? 1.689 4.752 -16.582 1.00 95.00 166 ASN A CA 1
ATOM 1384 C C . ASN A 1 166 ? 2.238 5.818 -15.604 1.00 95.00 166 ASN A C 1
ATOM 1386 O O . ASN A 1 166 ? 2.331 5.555 -14.400 1.00 95.00 166 ASN A O 1
ATOM 1390 N N . PRO A 1 167 ? 2.541 7.059 -16.034 1.00 95.88 167 PRO A N 1
ATOM 1391 C CA . PRO A 1 167 ? 3.242 8.030 -15.190 1.00 95.88 167 PRO A CA 1
ATOM 1392 C C . PRO A 1 167 ? 2.434 8.442 -13.953 1.00 95.88 167 PRO A C 1
ATOM 1394 O O . PRO A 1 167 ? 2.990 8.660 -12.877 1.00 95.88 167 PRO A O 1
ATOM 1397 N N . LYS A 1 168 ? 1.101 8.493 -14.072 1.00 95.62 168 LYS A N 1
ATOM 1398 C CA . LYS A 1 168 ? 0.206 8.797 -12.947 1.00 95.62 168 LYS A CA 1
ATOM 1399 C C . LYS A 1 168 ? 0.266 7.724 -11.856 1.00 95.62 168 LYS A C 1
ATOM 1401 O O . LYS A 1 168 ? 0.264 8.064 -10.677 1.00 95.62 168 LYS A O 1
ATOM 1406 N N . PHE A 1 169 ? 0.339 6.448 -12.240 1.00 95.94 169 PHE A N 1
ATOM 1407 C CA . PHE A 1 169 ? 0.470 5.345 -11.287 1.00 95.94 169 PHE A CA 1
ATOM 1408 C C . PHE A 1 169 ? 1.763 5.476 -10.489 1.00 95.94 169 PHE A C 1
ATOM 1410 O O . PHE A 1 169 ? 1.725 5.441 -9.263 1.00 95.94 169 PHE A O 1
ATOM 1417 N N . PHE A 1 170 ? 2.893 5.684 -11.167 1.00 97.56 170 PHE A N 1
ATOM 1418 C CA . PHE A 1 170 ? 4.180 5.808 -10.489 1.00 97.56 170 PHE A CA 1
ATOM 1419 C C . PHE A 1 170 ? 4.256 7.061 -9.609 1.00 97.56 170 PHE A C 1
ATOM 1421 O O . PHE A 1 170 ? 4.828 7.008 -8.521 1.00 97.56 170 PHE A O 1
ATOM 1428 N N . ALA A 1 171 ? 3.587 8.153 -9.998 1.00 97.06 171 ALA A N 1
ATOM 1429 C CA . ALA A 1 171 ? 3.461 9.328 -9.142 1.00 97.06 171 ALA A CA 1
ATOM 1430 C C . ALA A 1 171 ? 2.697 9.016 -7.842 1.00 97.06 171 ALA A C 1
ATOM 1432 O O . ALA A 1 171 ? 3.153 9.371 -6.755 1.00 97.06 171 ALA A O 1
ATOM 1433 N N . GLN A 1 172 ? 1.579 8.291 -7.937 1.00 97.19 172 GLN A N 1
ATOM 1434 C CA . GLN A 1 172 ? 0.812 7.836 -6.772 1.00 97.19 172 GLN A CA 1
ATOM 1435 C C . GLN A 1 172 ? 1.598 6.827 -5.923 1.00 97.19 172 GLN A C 1
ATOM 1437 O O . GLN A 1 172 ? 1.580 6.904 -4.694 1.00 97.19 172 GLN A O 1
ATOM 1442 N N . LEU A 1 173 ? 2.326 5.906 -6.561 1.00 97.88 173 LEU A N 1
ATOM 1443 C CA . LEU A 1 173 ? 3.187 4.941 -5.883 1.00 97.88 173 LEU A CA 1
ATOM 1444 C C . LEU A 1 173 ? 4.265 5.649 -5.057 1.00 97.88 173 LEU 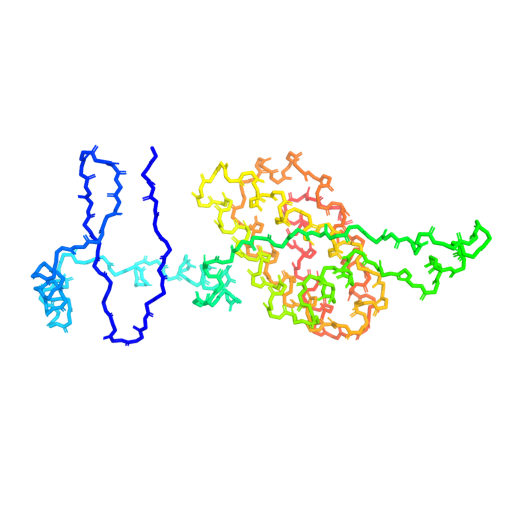A C 1
ATOM 1446 O O . LEU A 1 173 ? 4.463 5.291 -3.899 1.00 97.88 173 LEU A O 1
ATOM 1450 N N . ASN A 1 174 ? 4.915 6.681 -5.602 1.00 97.62 174 ASN A N 1
ATOM 1451 C CA . ASN A 1 174 ? 5.927 7.456 -4.881 1.00 97.62 174 ASN A CA 1
ATOM 1452 C C . ASN A 1 174 ? 5.374 8.065 -3.588 1.00 97.62 174 ASN A C 1
ATOM 1454 O O . ASN A 1 174 ? 6.031 8.009 -2.547 1.00 97.62 174 ASN A O 1
ATOM 1458 N N . GLU A 1 175 ? 4.156 8.610 -3.628 1.00 96.88 175 GLU A N 1
ATOM 1459 C CA . GLU A 1 175 ? 3.492 9.130 -2.431 1.00 96.88 175 GLU A CA 1
ATOM 1460 C C . GLU A 1 175 ? 3.226 8.020 -1.408 1.00 96.88 175 GLU A C 1
ATOM 1462 O O . GLU A 1 175 ? 3.518 8.195 -0.226 1.00 96.88 175 GLU A O 1
ATOM 1467 N N . ILE A 1 176 ? 2.757 6.852 -1.852 1.00 97.81 176 ILE A N 1
ATOM 1468 C CA . ILE A 1 176 ? 2.526 5.697 -0.974 1.00 97.81 176 ILE A CA 1
ATOM 1469 C C . ILE A 1 176 ? 3.833 5.223 -0.330 1.00 97.81 176 ILE A C 1
ATOM 1471 O O . ILE A 1 176 ? 3.856 4.980 0.876 1.00 97.81 176 ILE A O 1
ATOM 1475 N N . LEU A 1 177 ? 4.922 5.116 -1.095 1.00 97.19 177 LEU A N 1
ATOM 1476 C CA . LEU A 1 177 ? 6.221 4.665 -0.588 1.00 97.19 177 LEU A CA 1
ATOM 1477 C C . LEU A 1 177 ? 6.773 5.602 0.487 1.00 97.19 177 LEU A C 1
ATOM 1479 O O . LEU A 1 177 ? 7.266 5.123 1.506 1.00 97.19 177 LEU A O 1
ATOM 1483 N N . ILE A 1 178 ? 6.652 6.923 0.307 1.00 96.50 178 ILE A N 1
ATOM 1484 C CA . ILE A 1 178 ? 7.060 7.903 1.327 1.00 96.50 178 ILE A CA 1
ATOM 1485 C C . ILE A 1 178 ? 6.315 7.642 2.640 1.00 96.50 178 ILE A C 1
ATOM 1487 O O . ILE A 1 178 ? 6.933 7.568 3.705 1.00 96.50 178 ILE A O 1
ATOM 1491 N N . GLU A 1 179 ? 4.993 7.478 2.571 1.00 96.69 179 GLU A N 1
ATOM 1492 C CA . GLU A 1 179 ? 4.174 7.258 3.761 1.00 96.69 179 GLU A CA 1
ATOM 1493 C C . GLU A 1 179 ? 4.517 5.904 4.409 1.00 96.69 179 GLU A C 1
ATOM 1495 O O . GLU A 1 179 ? 4.806 5.857 5.603 1.00 96.69 179 GLU A O 1
ATOM 1500 N N . GLN A 1 180 ? 4.617 4.820 3.637 1.00 96.19 180 GLN A N 1
ATOM 1501 C CA . GLN A 1 180 ? 4.985 3.497 4.157 1.00 96.19 180 GLN A CA 1
ATOM 1502 C C . GLN A 1 180 ? 6.376 3.485 4.806 1.00 96.19 180 GLN A C 1
ATOM 1504 O O . GLN A 1 180 ? 6.553 2.978 5.915 1.00 96.19 180 GLN A O 1
ATOM 1509 N N . PHE A 1 181 ? 7.380 4.080 4.161 1.00 95.12 181 PHE A N 1
ATOM 1510 C CA . PHE A 1 181 ? 8.741 4.099 4.694 1.00 95.12 181 PHE A CA 1
ATOM 1511 C C . PHE A 1 181 ? 8.872 4.963 5.943 1.00 95.12 181 PHE A C 1
ATOM 1513 O O . PHE A 1 181 ? 9.696 4.659 6.807 1.00 95.12 181 PHE A O 1
ATOM 1520 N N . SER A 1 182 ? 8.038 5.995 6.087 1.00 94.06 182 SER A N 1
ATOM 1521 C CA . SER A 1 182 ? 8.003 6.810 7.302 1.00 94.06 182 SER A CA 1
ATOM 1522 C C . SER A 1 182 ? 7.511 6.040 8.537 1.00 94.06 182 SER A C 1
ATOM 1524 O O . SER A 1 182 ? 7.806 6.445 9.661 1.00 94.06 182 SER A O 1
ATOM 1526 N N . CYS A 1 183 ? 6.836 4.896 8.358 1.00 93.88 183 CYS A N 1
ATOM 1527 C CA . CYS A 1 183 ? 6.451 4.022 9.468 1.00 93.88 183 CYS A CA 1
ATOM 1528 C C . CYS A 1 183 ? 7.628 3.204 10.030 1.00 93.88 183 CYS A C 1
ATOM 1530 O O . CYS A 1 183 ? 7.515 2.628 11.116 1.00 93.88 183 CYS A O 1
ATOM 1532 N N . PHE A 1 184 ? 8.746 3.094 9.305 1.00 92.56 184 PHE A N 1
ATOM 1533 C CA . PHE A 1 184 ? 9.873 2.274 9.735 1.00 92.56 184 PHE A CA 1
ATOM 1534 C C . PHE A 1 184 ? 10.814 3.014 10.683 1.00 92.56 184 PHE A C 1
ATOM 1536 O O . PHE A 1 184 ? 11.116 4.196 10.536 1.00 92.56 184 PHE A O 1
ATOM 1543 N N . SER A 1 185 ? 11.377 2.268 11.637 1.00 92.00 185 SER A N 1
ATOM 1544 C CA . SER A 1 185 ? 12.477 2.784 12.453 1.00 92.00 185 SER A CA 1
ATOM 1545 C C . SER A 1 185 ? 13.736 3.013 11.608 1.00 92.00 185 SER A C 1
ATOM 1547 O O . SER A 1 185 ? 14.039 2.236 10.700 1.00 92.00 185 SER A O 1
ATOM 1549 N N . LEU A 1 186 ? 14.550 4.002 11.991 1.00 90.19 186 LEU A N 1
ATOM 1550 C CA . LEU A 1 186 ? 15.870 4.239 11.387 1.00 90.19 186 LEU A CA 1
ATOM 1551 C C . LEU A 1 186 ? 16.745 2.980 11.352 1.00 90.19 186 LEU A C 1
ATOM 1553 O O . LEU A 1 186 ? 17.488 2.765 10.396 1.00 90.19 186 LEU A O 1
ATOM 1557 N N . LYS A 1 187 ? 16.657 2.141 12.393 1.00 93.06 187 LYS A N 1
ATOM 1558 C CA . LYS A 1 187 ? 17.381 0.869 12.465 1.00 93.06 187 LYS A CA 1
ATOM 1559 C C . LYS A 1 187 ? 16.946 -0.065 11.337 1.00 93.06 187 LYS A C 1
ATOM 1561 O O . LYS A 1 187 ? 17.802 -0.570 10.623 1.00 93.06 187 LYS A O 1
ATOM 1566 N N . PHE A 1 188 ? 15.637 -0.248 11.153 1.00 90.94 188 PHE A N 1
ATOM 1567 C CA . PHE A 1 188 ? 15.096 -1.097 10.090 1.00 90.94 188 PHE A CA 1
ATOM 1568 C C . PHE A 1 188 ? 15.538 -0.612 8.706 1.00 90.94 188 PHE A C 1
ATOM 1570 O O . PHE A 1 188 ? 16.059 -1.403 7.922 1.00 90.94 188 PHE A O 1
ATOM 1577 N N . LEU A 1 189 ? 15.405 0.689 8.436 1.00 89.69 189 LEU A N 1
ATOM 1578 C CA . LEU A 1 189 ? 15.800 1.282 7.158 1.00 89.69 189 LEU A CA 1
ATOM 1579 C C . LEU A 1 189 ? 17.293 1.050 6.859 1.00 89.69 189 LEU A C 1
ATOM 1581 O O . LEU A 1 189 ? 17.658 0.616 5.770 1.00 89.69 189 LEU A O 1
ATOM 1585 N N . ARG A 1 190 ? 18.169 1.268 7.850 1.00 88.44 190 ARG A N 1
ATOM 1586 C CA . ARG A 1 190 ? 19.624 1.094 7.696 1.00 88.44 190 ARG A CA 1
ATOM 1587 C C . ARG A 1 190 ? 20.060 -0.363 7.563 1.00 88.44 190 ARG A C 1
ATOM 1589 O O . ARG A 1 190 ? 21.040 -0.625 6.873 1.00 88.44 190 ARG A O 1
ATOM 1596 N N . THR A 1 191 ? 19.376 -1.297 8.220 1.00 90.75 191 THR A N 1
ATOM 1597 C CA . THR A 1 191 ? 19.671 -2.733 8.089 1.00 90.75 191 THR A CA 1
ATOM 1598 C C . THR A 1 191 ? 19.265 -3.264 6.716 1.00 90.75 191 THR A C 1
ATOM 1600 O O . THR A 1 191 ? 19.939 -4.136 6.182 1.00 90.75 191 THR A O 1
ATOM 1603 N N . ASN A 1 192 ? 18.224 -2.695 6.108 1.00 87.62 192 ASN A N 1
ATOM 1604 C CA . ASN A 1 192 ? 17.675 -3.159 4.836 1.00 87.62 192 ASN A CA 1
ATOM 1605 C C . ASN A 1 192 ? 18.059 -2.253 3.655 1.00 87.62 192 ASN A C 1
ATOM 1607 O O . ASN A 1 192 ? 17.279 -2.108 2.723 1.00 87.62 192 ASN A O 1
ATOM 1611 N N . LYS A 1 193 ? 19.254 -1.642 3.653 1.00 83.69 193 LYS A N 1
ATOM 1612 C CA . LYS A 1 193 ? 19.688 -0.717 2.581 1.00 83.69 193 LYS A CA 1
ATOM 1613 C C . LYS A 1 193 ? 19.545 -1.283 1.165 1.00 83.69 193 LYS A C 1
ATOM 1615 O O . LYS A 1 193 ? 19.169 -0.547 0.262 1.00 83.69 193 LYS A O 1
ATOM 1620 N N . GLN A 1 194 ? 19.800 -2.578 0.980 1.00 82.38 194 GLN A N 1
ATOM 1621 C CA . GLN A 1 194 ? 19.662 -3.248 -0.320 1.00 82.38 194 GLN A CA 1
ATOM 1622 C C . GLN A 1 194 ? 18.231 -3.175 -0.875 1.00 82.38 194 GLN A C 1
ATOM 1624 O O . GLN A 1 194 ? 18.059 -3.048 -2.082 1.00 82.38 194 GLN A O 1
ATOM 1629 N N . LEU A 1 195 ? 17.211 -3.154 -0.007 1.00 82.81 195 LEU A N 1
ATOM 1630 C CA . LEU A 1 195 ? 15.817 -2.961 -0.416 1.00 82.81 195 LEU A CA 1
ATOM 1631 C C . LEU A 1 195 ? 15.601 -1.613 -1.112 1.00 82.81 195 LEU A C 1
ATOM 1633 O O . LEU A 1 195 ? 14.749 -1.500 -1.988 1.00 82.81 195 LEU A O 1
ATOM 1637 N N . PHE A 1 196 ? 16.364 -0.593 -0.721 1.00 84.38 196 PHE A N 1
ATOM 1638 C CA . PHE A 1 196 ? 16.224 0.770 -1.228 1.00 84.38 196 PHE A CA 1
ATOM 1639 C C . PHE A 1 196 ? 17.132 1.054 -2.430 1.00 84.38 196 PHE A C 1
ATOM 1641 O O . PHE A 1 196 ? 16.886 2.018 -3.145 1.00 84.38 196 PHE A O 1
ATOM 1648 N N . GLN A 1 197 ? 18.137 0.210 -2.696 1.00 82.75 197 GLN A N 1
ATOM 1649 C CA . GLN A 1 197 ? 18.974 0.327 -3.897 1.00 82.75 197 GLN A CA 1
ATOM 1650 C C . GLN A 1 197 ? 18.184 0.043 -5.180 1.00 82.75 197 GLN A C 1
ATOM 1652 O O . GLN A 1 197 ? 18.401 0.709 -6.180 1.00 82.75 197 GLN A O 1
ATOM 1657 N N . GLY A 1 198 ? 17.224 -0.888 -5.160 1.00 84.44 198 GLY A N 1
ATOM 1658 C CA . GLY A 1 198 ? 16.353 -1.112 -6.323 1.00 84.44 198 GLY A CA 1
ATOM 1659 C C . GLY A 1 198 ? 15.495 0.111 -6.674 1.00 84.44 198 GLY A C 1
ATOM 1660 O O . GLY A 1 198 ? 15.210 0.355 -7.840 1.00 84.44 198 GLY A O 1
ATOM 1661 N N . ILE A 1 199 ? 15.153 0.931 -5.673 1.00 89.62 199 ILE A N 1
ATOM 1662 C CA . ILE A 1 199 ? 14.364 2.152 -5.872 1.00 89.62 199 ILE A CA 1
ATOM 1663 C C . ILE A 1 199 ? 15.155 3.212 -6.631 1.00 89.62 199 ILE A C 1
ATOM 1665 O O . ILE A 1 199 ? 14.546 3.982 -7.364 1.00 89.62 199 ILE A O 1
ATOM 1669 N N . SER A 1 200 ? 16.478 3.305 -6.447 1.00 89.62 200 SER A N 1
ATOM 1670 C CA . SER A 1 200 ? 17.238 4.404 -7.053 1.00 89.62 200 SER A CA 1
ATOM 1671 C C . SER A 1 200 ? 17.197 4.351 -8.575 1.00 89.62 200 SER A C 1
ATOM 1673 O O . SER A 1 200 ? 16.933 5.384 -9.176 1.00 89.62 200 SER A O 1
ATOM 1675 N N . TYR A 1 201 ? 17.340 3.163 -9.168 1.00 89.94 201 TYR A N 1
ATOM 1676 C CA . TYR A 1 201 ? 17.225 2.986 -10.620 1.00 89.94 201 TYR A CA 1
ATOM 1677 C C . TYR A 1 201 ? 15.831 3.369 -11.120 1.00 89.94 201 TYR A C 1
ATOM 1679 O O . TYR A 1 201 ? 15.687 4.213 -11.991 1.00 89.94 201 TYR A O 1
ATOM 1687 N N . MET A 1 202 ? 14.788 2.864 -10.458 1.00 93.19 202 MET A N 1
ATOM 1688 C CA . MET A 1 202 ? 13.408 3.216 -10.793 1.00 93.19 202 MET A CA 1
ATOM 1689 C C . MET A 1 202 ? 13.152 4.736 -10.679 1.00 93.19 202 MET A C 1
ATOM 1691 O O . MET A 1 202 ? 12.445 5.315 -11.497 1.00 93.19 202 MET A O 1
ATOM 1695 N N . ILE A 1 203 ? 13.718 5.412 -9.672 1.00 94.50 203 ILE A N 1
ATOM 1696 C CA . ILE A 1 203 ? 13.619 6.873 -9.518 1.00 94.50 203 ILE A CA 1
ATOM 1697 C C . ILE A 1 203 ? 14.326 7.608 -10.659 1.00 94.50 203 ILE A C 1
ATOM 1699 O O . ILE A 1 203 ? 13.801 8.629 -11.103 1.00 94.50 203 ILE A O 1
ATOM 1703 N N . GLU A 1 204 ? 15.503 7.142 -11.080 1.00 93.19 204 GLU A N 1
ATOM 1704 C CA . GLU A 1 204 ? 16.263 7.721 -12.194 1.00 93.19 204 GLU A CA 1
ATOM 1705 C C . GLU A 1 204 ? 15.415 7.695 -13.471 1.00 93.19 204 GLU A C 1
ATOM 1707 O O . GLU A 1 204 ? 15.102 8.766 -13.999 1.00 93.19 204 GLU A O 1
ATOM 1712 N N . ASP A 1 205 ? 14.886 6.527 -13.842 1.00 93.50 205 ASP A N 1
ATOM 1713 C CA . ASP A 1 205 ? 14.013 6.361 -15.011 1.00 93.50 205 ASP A CA 1
ATOM 1714 C C . ASP A 1 205 ? 12.787 7.294 -14.943 1.00 93.50 205 ASP A C 1
ATOM 1716 O O . ASP A 1 205 ? 12.439 7.996 -15.896 1.00 93.50 205 ASP A O 1
ATOM 1720 N N . MET A 1 206 ? 12.141 7.391 -13.774 1.00 95.88 206 MET A N 1
ATOM 1721 C CA . MET A 1 206 ? 10.995 8.286 -13.581 1.00 95.88 206 MET A CA 1
ATOM 1722 C C . MET A 1 206 ? 11.339 9.782 -13.673 1.00 95.88 206 MET A C 1
ATOM 1724 O O . MET A 1 206 ? 10.467 10.597 -13.991 1.00 95.88 206 MET A O 1
ATOM 1728 N N . ILE A 1 207 ? 12.560 10.186 -13.315 1.00 95.19 207 ILE A N 1
ATOM 1729 C CA . ILE A 1 207 ? 13.005 11.582 -13.430 1.00 95.19 207 ILE A CA 1
ATOM 1730 C C . ILE A 1 207 ? 13.249 11.937 -14.901 1.00 95.19 207 ILE A C 1
ATOM 1732 O O . ILE A 1 207 ? 12.980 13.078 -15.300 1.00 95.19 207 ILE A O 1
ATOM 1736 N N . GLU A 1 208 ? 13.722 10.971 -15.688 1.00 93.88 208 GLU A N 1
ATOM 1737 C CA . GLU A 1 208 ? 14.069 11.118 -17.104 1.00 93.88 208 GLU A CA 1
ATOM 1738 C C . GLU A 1 208 ? 12.865 10.994 -18.052 1.00 93.88 208 GLU A C 1
ATOM 1740 O O . GLU A 1 208 ? 12.859 11.635 -19.101 1.00 93.88 208 GLU A O 1
ATOM 1745 N N . ASN A 1 209 ? 11.792 10.318 -17.625 1.00 90.50 209 ASN A N 1
ATOM 1746 C CA . ASN A 1 209 ? 10.506 10.108 -18.319 1.00 90.50 209 ASN A CA 1
ATOM 1747 C C . ASN A 1 209 ? 9.834 11.360 -18.945 1.00 90.50 209 ASN A C 1
ATOM 1749 O O . ASN A 1 209 ? 8.902 11.261 -19.740 1.00 90.50 209 ASN A O 1
ATOM 1753 N N . GLY A 1 210 ? 10.246 12.576 -18.577 1.00 85.56 210 GLY A N 1
ATOM 1754 C CA . GLY A 1 210 ? 9.733 13.823 -19.159 1.00 85.56 210 GLY A CA 1
ATOM 1755 C C . GLY A 1 210 ? 8.362 14.277 -18.633 1.00 85.56 210 GLY A C 1
ATOM 1756 O O . GLY A 1 210 ? 8.017 15.455 -18.775 1.00 85.56 210 GLY A O 1
ATOM 1757 N N . ASN A 1 211 ? 7.596 13.419 -17.947 1.00 96.25 211 ASN A N 1
ATOM 1758 C CA . ASN A 1 211 ? 6.367 13.823 -17.265 1.00 96.25 211 ASN A CA 1
ATOM 1759 C C . ASN A 1 211 ? 6.668 14.672 -16.013 1.00 96.25 211 ASN A C 1
ATOM 1761 O O 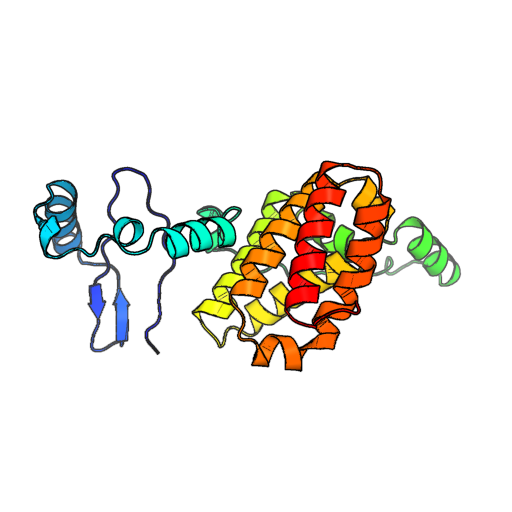. ASN A 1 211 ? 7.339 14.240 -15.074 1.00 96.25 211 ASN A O 1
ATOM 1765 N N . LYS A 1 212 ? 6.129 15.898 -15.968 1.00 95.56 212 LYS A N 1
ATOM 1766 C CA . LYS A 1 212 ? 6.404 16.863 -14.889 1.00 95.56 212 LYS A CA 1
ATOM 1767 C C . LYS A 1 212 ? 5.908 16.402 -13.514 1.00 95.56 212 LYS A C 1
ATOM 1769 O O . LYS A 1 212 ? 6.608 16.615 -12.526 1.00 95.56 212 LYS A O 1
ATOM 1774 N N . GLU A 1 213 ? 4.710 15.828 -13.437 1.00 95.62 213 GLU A N 1
ATOM 1775 C CA . GLU A 1 213 ? 4.109 15.391 -12.171 1.00 95.62 213 GLU A CA 1
ATOM 1776 C C . GLU A 1 213 ? 4.884 14.209 -11.588 1.00 95.62 213 GLU A C 1
ATOM 1778 O O . GLU A 1 213 ? 5.293 14.256 -10.423 1.00 95.62 213 GLU A O 1
ATOM 1783 N N . LEU A 1 214 ? 5.177 13.212 -12.430 1.00 97.31 214 LEU A N 1
ATOM 1784 C CA . LEU A 1 214 ? 6.001 12.070 -12.058 1.00 97.31 214 LEU A CA 1
ATOM 1785 C C . LEU A 1 214 ? 7.373 12.536 -11.574 1.00 97.31 214 LEU A C 1
ATOM 1787 O O . LEU A 1 214 ? 7.719 12.272 -10.426 1.00 97.31 214 LEU A O 1
ATOM 1791 N N . ARG A 1 215 ? 8.091 13.341 -12.365 1.00 97.25 215 ARG A N 1
ATOM 1792 C CA . ARG A 1 215 ? 9.404 13.879 -11.984 1.00 97.25 215 ARG A CA 1
ATOM 1793 C C . ARG A 1 215 ? 9.374 14.600 -10.637 1.00 97.25 215 ARG A C 1
ATOM 1795 O O . ARG A 1 215 ? 10.253 14.392 -9.804 1.00 97.25 215 ARG A O 1
ATOM 1802 N N . MET A 1 216 ? 8.366 15.442 -10.393 1.00 97.19 216 MET A N 1
ATOM 1803 C CA . MET A 1 216 ? 8.217 16.130 -9.106 1.00 97.19 216 MET A CA 1
ATOM 1804 C C . MET A 1 216 ? 8.019 15.145 -7.948 1.00 97.19 216 MET A C 1
ATOM 1806 O O . MET A 1 216 ? 8.626 15.324 -6.891 1.00 97.19 216 MET A O 1
ATOM 1810 N N . SER A 1 217 ? 7.185 14.118 -8.127 1.00 97.50 217 SER A N 1
ATOM 1811 C CA . SER A 1 217 ? 6.969 13.077 -7.114 1.00 97.50 217 SER A CA 1
ATOM 1812 C C . SER A 1 217 ? 8.237 12.247 -6.856 1.00 97.50 217 SER A C 1
ATOM 1814 O O . SER A 1 217 ? 8.592 12.018 -5.699 1.00 97.50 217 SER A O 1
ATOM 1816 N N . SER A 1 218 ? 8.985 11.900 -7.906 1.00 97.25 218 SER A N 1
ATOM 1817 C CA . SER A 1 218 ? 10.218 11.111 -7.827 1.00 97.25 218 SER A CA 1
ATOM 1818 C C . SER A 1 218 ? 11.332 11.887 -7.140 1.00 97.25 218 SER A C 1
ATOM 1820 O O . SER A 1 218 ? 12.022 11.342 -6.281 1.00 97.25 218 SER A O 1
ATOM 1822 N N . CYS A 1 219 ? 11.453 13.193 -7.407 1.00 96.94 219 CYS A N 1
ATOM 1823 C CA . CYS A 1 219 ? 12.363 14.060 -6.660 1.00 96.94 219 CYS A CA 1
ATOM 1824 C C . CYS A 1 219 ? 12.034 14.082 -5.159 1.00 96.94 219 CYS A C 1
ATOM 1826 O O . CYS A 1 219 ? 12.953 14.030 -4.343 1.00 96.94 219 CYS A O 1
ATOM 1828 N N . LYS A 1 220 ? 10.748 14.117 -4.772 1.00 97.44 220 LYS A N 1
ATOM 1829 C CA . LYS A 1 220 ? 10.350 14.063 -3.352 1.00 97.44 220 LYS A CA 1
ATOM 1830 C C . LYS A 1 220 ? 10.757 12.740 -2.703 1.00 97.44 220 LYS A C 1
ATOM 1832 O O . LYS A 1 220 ? 11.323 12.764 -1.609 1.00 97.44 220 LYS A O 1
ATOM 1837 N N . LEU A 1 221 ? 10.506 11.609 -3.367 1.00 96.94 221 LEU A N 1
ATOM 1838 C CA . LEU A 1 221 ? 10.914 10.292 -2.869 1.00 96.94 221 LEU A CA 1
ATOM 1839 C C . LEU A 1 221 ? 12.445 10.194 -2.764 1.00 96.94 221 LEU A C 1
ATOM 1841 O O . LEU A 1 221 ? 12.966 9.752 -1.743 1.00 96.94 221 LEU A O 1
ATOM 1845 N N . CYS A 1 222 ? 13.174 10.690 -3.764 1.00 96.38 222 CYS A N 1
ATOM 1846 C CA . CYS A 1 222 ? 14.634 10.751 -3.755 1.00 96.38 222 CYS A CA 1
ATOM 1847 C C . CYS A 1 222 ? 15.163 11.570 -2.566 1.00 96.38 222 CYS A C 1
ATOM 1849 O O . CYS A 1 222 ? 15.994 11.086 -1.796 1.00 96.38 222 CYS A O 1
ATOM 1851 N N . SER A 1 223 ? 14.635 12.781 -2.346 1.00 96.19 223 SER A N 1
ATOM 1852 C CA . SER A 1 223 ? 14.997 13.611 -1.189 1.00 96.19 223 SER A CA 1
ATOM 1853 C C . SER A 1 223 ? 14.690 12.919 0.137 1.00 96.19 223 SER A C 1
ATOM 1855 O O . SER A 1 223 ? 15.509 12.971 1.054 1.00 96.19 223 SER A O 1
ATOM 1857 N N . PHE A 1 224 ? 13.546 12.235 0.239 1.00 95.44 224 PHE A N 1
ATOM 1858 C CA . PHE A 1 224 ? 13.214 11.428 1.409 1.00 95.44 224 PHE A CA 1
ATOM 1859 C C . PHE A 1 224 ? 14.300 10.370 1.659 1.00 95.44 224 PHE A C 1
ATOM 1861 O O . PHE A 1 224 ? 14.900 10.360 2.730 1.00 95.44 224 PHE A O 1
ATOM 1868 N N . LEU A 1 225 ? 14.634 9.540 0.669 1.00 94.00 225 LEU A N 1
ATOM 1869 C CA . LEU A 1 225 ? 15.629 8.471 0.822 1.00 94.00 225 LEU A CA 1
ATOM 1870 C C . LEU A 1 225 ? 17.037 9.002 1.152 1.00 94.00 225 LEU A C 1
ATOM 1872 O O . LEU A 1 225 ? 17.736 8.405 1.981 1.00 94.00 225 LEU A O 1
ATOM 1876 N N . LYS A 1 226 ? 17.440 10.141 0.569 1.00 93.69 226 LYS A N 1
ATOM 1877 C CA . LYS A 1 226 ? 18.711 10.820 0.879 1.00 93.69 226 LYS A CA 1
ATOM 1878 C C . LYS A 1 226 ? 18.764 11.315 2.324 1.00 93.69 226 LYS A C 1
ATOM 1880 O O . LYS A 1 226 ? 19.754 11.065 3.008 1.00 93.69 226 LYS A O 1
ATOM 1885 N N . ASN A 1 227 ? 17.684 11.908 2.839 1.00 93.19 227 ASN A N 1
ATOM 1886 C CA . ASN A 1 227 ? 17.611 12.363 4.236 1.00 93.19 227 ASN A CA 1
ATOM 1887 C C . ASN A 1 227 ? 17.835 11.222 5.246 1.00 93.19 227 ASN A C 1
ATOM 1889 O O . ASN A 1 227 ? 18.341 11.445 6.347 1.00 93.19 227 ASN A O 1
ATOM 1893 N N . TYR A 1 228 ? 17.508 9.986 4.862 1.00 90.31 228 TYR A N 1
ATOM 1894 C CA . TYR A 1 228 ? 17.723 8.787 5.673 1.00 90.31 228 TYR A CA 1
ATOM 1895 C C . TYR A 1 228 ? 19.050 8.055 5.386 1.00 90.31 228 TYR A C 1
ATOM 1897 O O . TYR A 1 228 ? 19.343 7.052 6.045 1.00 90.31 228 TYR A O 1
ATOM 1905 N N . ASN A 1 229 ? 19.892 8.565 4.476 1.00 90.00 229 ASN A N 1
ATOM 1906 C CA . ASN A 1 229 ? 21.135 7.935 4.001 1.00 90.00 229 ASN A CA 1
ATOM 1907 C C . ASN A 1 229 ? 20.919 6.507 3.455 1.00 90.00 229 ASN A C 1
ATOM 1909 O O . ASN A 1 229 ? 21.702 5.588 3.748 1.00 90.00 229 ASN A O 1
ATOM 1913 N N . LEU A 1 230 ? 19.817 6.306 2.725 1.00 87.81 230 LEU A N 1
ATOM 1914 C CA . LEU A 1 230 ? 19.440 5.012 2.139 1.00 87.81 230 LEU A CA 1
ATOM 1915 C C . LEU A 1 230 ? 19.961 4.833 0.715 1.00 87.81 230 LEU A C 1
ATOM 1917 O O . LEU A 1 230 ? 20.250 3.708 0.322 1.00 87.81 230 LEU A O 1
ATOM 1921 N N . ILE A 1 231 ? 20.134 5.936 -0.009 1.00 86.44 231 ILE A N 1
ATOM 1922 C CA . ILE A 1 231 ? 20.713 5.990 -1.354 1.00 86.44 231 ILE A CA 1
ATOM 1923 C C . ILE A 1 231 ? 21.858 7.012 -1.379 1.00 86.44 231 ILE A C 1
ATOM 1925 O O . ILE A 1 231 ? 21.981 7.817 -0.451 1.00 86.44 231 ILE A O 1
ATOM 1929 N N . GLY A 1 232 ? 22.720 6.936 -2.397 1.00 79.69 232 GLY A N 1
ATOM 1930 C CA . GLY A 1 232 ? 23.862 7.843 -2.562 1.00 79.69 232 GLY A CA 1
ATOM 1931 C C . GLY A 1 232 ? 23.450 9.312 -2.710 1.00 79.69 232 GLY A C 1
ATOM 1932 O O . GLY A 1 232 ? 22.323 9.613 -3.115 1.00 79.69 232 GLY A O 1
ATOM 1933 N N . SER A 1 233 ? 24.365 10.214 -2.340 1.00 57.62 233 SER A N 1
ATOM 1934 C CA . SER A 1 233 ? 24.220 11.668 -2.496 1.00 57.62 233 SER A CA 1
ATOM 1935 C C . SER A 1 233 ? 24.250 12.092 -3.954 1.00 57.62 233 SER A C 1
ATOM 1937 O O . SER A 1 233 ? 25.120 11.584 -4.686 1.00 57.62 233 SER A O 1
#

Nearest PDB structures (foldseek):
  1ug3-assembly2_B  TM=4.288E-01  e=6.407E+00  Homo sapiens
  5xbk-assembly3_B  TM=3.535E-01  e=3.824E+00  Homo sapiens
  7vpw-assembly1_A  TM=2.083E-01  e=4.008E+00  Homo sapiens

Sequence (233 aa):
MIEGFWCYLKPSSVIIKVYNDEEHKFIDPTPETEETYTKMALSGAMNRALIAVMQRNTTQSLHWQKLTSFIREEQLSLIFYKETPMRPPPHMLSEEIEEWYITTHKSRFEQALFDSHKGSIESLLAEFQLAFVKWIVLKKDEIAFNRWFHLLFAFYNAGEHSIDSNPKFFAQLNEILIEQFSCFSLKFLRTNKQLFQGISYMIEDMIENGNKELRMSSCKLCSFLKNYNLIGS